Protein AF-A0A7T8GSN8-F1 (afdb_monomer)

Solvent-accessible surface area (backbone atoms only — not comparable to full-atom values): 13237 Å² total; per-residue (Å²): 143,87,84,90,77,78,77,68,78,83,76,46,72,68,55,51,40,51,50,49,54,49,57,73,65,55,71,79,60,78,70,81,88,76,87,79,86,84,79,65,85,76,56,74,67,34,51,50,51,54,53,53,49,53,38,54,71,30,79,71,35,38,28,75,78,80,54,52,66,63,63,72,79,73,26,35,88,67,43,59,80,59,62,53,72,60,51,53,52,46,46,56,53,52,40,49,52,47,49,53,55,49,35,52,43,38,36,49,42,42,41,27,72,72,65,69,35,58,92,45,48,41,87,68,48,75,54,100,92,48,76,44,66,51,56,44,80,92,46,44,48,57,51,46,45,39,50,34,49,20,45,30,52,48,48,46,44,50,35,36,60,72,56,47,94,72,78,60,72,91,68,34,45,55,89,47,43,78,50,60,97,65,97,65,96,48,48,75,61,45,71,63,40,95,92,34,76,52,23,34,44,79,60,68,71,43,72,67,37,45,72,34,36,71,68,58,30,63,78,66,106

pLDDT: mean 83.72, std 16.63, range [28.06, 98.25]

Foldseek 3Di:
DPDPPPDDPPQDLVNLLVLLVVLLPDDQDPQPPDDDDDQPDDPPVSLVVVLLVVLQPDQFNAALFPRHGDDPCSGCVNQPPPPVVVSSVCNVQVNLVVLVSQLVSQLCCCCCVVVVNNVFKDWDDDDRNDTDMDGHPVCQLVSQLSSQQSQLSSQVSVCRSSNHDDDDPVRNGPPWDWDAPDDDPAQQDQPDDPVRPLGCCRRPVGHRTDTGDNVRSVVVD

Nearest PDB structures (foldseek):
  8v54-assembly1_A  TM=9.312E-01  e=7.632E-14  Homo sapiens
  8d3r-assembly1_A  TM=8.903E-01  e=1.191E-13  Homo sapiens
  8udk-assembly1_A  TM=8.130E-01  e=3.315E-14  Homo sapiens
  8v55-assembly1_A  TM=9.348E-01  e=7.458E-13  Homo sapiens
  8udl-assembly1_A  TM=8.861E-01  e=3.620E-13  Homo sapiens

Mean predicted aligned error: 8.67 Å

Secondary structure (DSSP, 8-state):
------------HHHHHHHHHHHHHPPPPPP-----S----SSHHHHHHHHHHHHHHSSS-B-TTT-PBPPGGGSHHHHTTTTHHHHHHHHHHHHHHHHHHHHHHHHHIIIIIIT--TTTEEEEEEETTEEEEEE-GGGHHHHHHHHHHHHHHHHHHHHHHHT-S---HHHHS-S-EEE-SS--SSTT----BTTBTTHHHHHH-----EEE-HHHHHHH-

Radius of gyration: 21.06 Å; Cα contacts (8 Å, |Δi|>4): 246; chains: 1; bounding box: 60×42×54 Å

Structure (mmCIF, N/CA/C/O backbone):
data_AF-A0A7T8GSN8-F1
#
_entry.id   AF-A0A7T8GSN8-F1
#
loop_
_atom_site.group_PDB
_atom_site.id
_atom_site.type_symbol
_atom_site.label_atom_id
_atom_site.label_alt_id
_atom_site.label_comp_id
_atom_site.label_asym_id
_atom_site.label_entity_id
_atom_site.label_seq_id
_atom_site.pdbx_PDB_ins_code
_atom_site.Cartn_x
_atom_site.Cartn_y
_atom_site.Cartn_z
_atom_site.occupancy
_atom_site.B_iso_or_equiv
_atom_site.auth_seq_id
_atom_site.auth_comp_id
_atom_site.auth_asym_id
_atom_site.auth_atom_id
_atom_site.pdbx_PDB_model_num
ATOM 1 N N . GLN A 1 1 ? 8.637 -21.646 32.105 1.00 34.03 1 GLN A N 1
ATOM 2 C CA . GLN A 1 1 ? 8.690 -21.912 30.650 1.00 34.03 1 GLN A CA 1
ATOM 3 C C . GLN A 1 1 ? 7.492 -22.779 30.248 1.00 34.03 1 GLN A C 1
ATOM 5 O O . GLN A 1 1 ? 7.644 -23.988 30.244 1.00 34.03 1 GLN A O 1
ATOM 10 N N . SER A 1 2 ? 6.304 -22.221 29.960 1.00 35.19 2 SER A N 1
ATOM 11 C CA . SER A 1 2 ? 5.219 -23.010 29.316 1.00 35.19 2 SER A CA 1
ATOM 12 C C . SER A 1 2 ? 3.998 -22.217 28.802 1.00 35.19 2 SER A C 1
ATOM 14 O O . SER A 1 2 ? 2.953 -22.825 28.612 1.00 35.19 2 SER A O 1
ATOM 16 N N . TYR A 1 3 ? 4.072 -20.901 28.549 1.00 28.06 3 TYR A N 1
ATOM 17 C CA . TYR A 1 3 ? 2.878 -20.121 28.144 1.00 28.06 3 TYR A CA 1
ATOM 18 C C . TYR A 1 3 ? 2.835 -19.661 26.673 1.00 28.06 3 TYR A C 1
ATOM 20 O O . TYR A 1 3 ? 1.871 -19.024 26.272 1.00 28.06 3 TYR A O 1
ATOM 28 N N . PHE A 1 4 ? 3.808 -20.035 25.833 1.00 34.31 4 PHE A N 1
ATOM 29 C CA . PHE A 1 4 ? 3.851 -19.650 24.407 1.00 34.31 4 PHE A CA 1
ATOM 30 C C . PHE A 1 4 ? 3.519 -20.801 23.441 1.00 34.31 4 PHE A C 1
ATOM 32 O O . PHE A 1 4 ? 4.149 -20.960 22.399 1.00 34.31 4 PHE A O 1
ATOM 39 N N . LYS A 1 5 ? 2.533 -21.637 23.778 1.00 32.81 5 LYS A N 1
ATOM 40 C CA . LYS A 1 5 ? 1.985 -22.642 22.851 1.00 32.81 5 LYS A CA 1
ATOM 41 C C . LYS A 1 5 ? 0.462 -22.545 22.777 1.00 32.81 5 LYS A C 1
ATOM 43 O O . LYS A 1 5 ? -0.247 -23.481 23.117 1.00 32.81 5 LYS A O 1
ATOM 48 N N . SER A 1 6 ? -0.037 -21.413 22.299 1.00 32.81 6 SER A N 1
ATOM 49 C CA . SER A 1 6 ? -1.267 -21.406 21.507 1.00 32.81 6 SER A CA 1
ATOM 50 C C . SER A 1 6 ? -0.877 -20.937 20.116 1.00 32.81 6 SER A C 1
ATOM 52 O O . SER A 1 6 ? -0.895 -19.749 19.807 1.00 32.81 6 SER A O 1
ATOM 54 N N . SER A 1 7 ? -0.401 -21.886 19.316 1.00 36.25 7 SER A N 1
ATOM 55 C CA . SER A 1 7 ? -0.265 -21.723 17.878 1.00 36.25 7 SER A CA 1
ATOM 56 C C . SER A 1 7 ? -1.635 -21.343 17.330 1.00 36.25 7 SER A C 1
ATOM 58 O O . SER A 1 7 ? -2.521 -22.195 17.241 1.00 36.25 7 SER A O 1
ATOM 60 N N . SER A 1 8 ? -1.812 -20.069 16.986 1.00 48.12 8 SER A N 1
ATOM 61 C CA . SER A 1 8 ? -2.771 -19.691 15.955 1.00 48.12 8 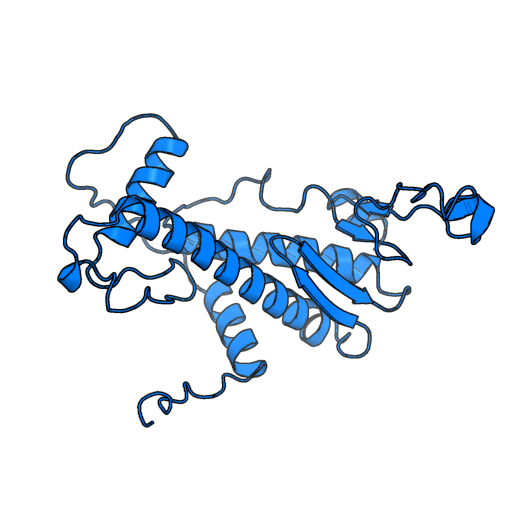SER A CA 1
ATOM 62 C C . SER A 1 8 ? -2.550 -20.647 14.776 1.00 48.12 8 SER A C 1
ATOM 64 O O . SER A 1 8 ? -1.385 -20.923 14.462 1.00 48.12 8 SER A O 1
ATOM 66 N N . PRO A 1 9 ? -3.600 -21.216 14.159 1.00 50.88 9 PRO A N 1
ATOM 67 C CA . PRO A 1 9 ? -3.414 -21.990 12.938 1.00 50.88 9 PRO A CA 1
ATOM 68 C C . PRO A 1 9 ? -2.608 -21.119 11.974 1.00 50.88 9 PRO A C 1
ATOM 70 O O . PRO A 1 9 ? -2.896 -19.928 11.839 1.00 50.88 9 PRO A O 1
ATOM 73 N N . SER A 1 10 ? -1.537 -21.667 11.398 1.00 56.06 10 SER A N 1
ATOM 74 C CA . SER A 1 10 ? -0.745 -20.948 10.406 1.00 56.06 10 SER A CA 1
ATOM 75 C C . SER A 1 10 ? -1.668 -20.645 9.231 1.00 56.06 10 SER A C 1
ATOM 77 O O . SER A 1 10 ? -1.940 -21.540 8.433 1.00 56.06 10 SER A O 1
ATOM 79 N N . LEU A 1 11 ? -2.206 -19.426 9.184 1.00 65.00 11 LEU A N 1
ATOM 80 C CA . LEU A 1 11 ? -3.000 -18.955 8.059 1.00 65.00 11 LEU A CA 1
ATOM 81 C C . LEU A 1 11 ? -2.110 -19.019 6.823 1.00 65.00 11 LEU A C 1
ATOM 83 O O . LEU A 1 11 ? -1.014 -18.452 6.808 1.00 65.00 11 LEU A O 1
ATOM 87 N N . SER A 1 12 ? -2.559 -19.764 5.821 1.00 81.94 12 SER A N 1
ATOM 88 C CA . SER A 1 12 ? -1.877 -19.829 4.540 1.00 81.94 12 SER A CA 1
ATOM 89 C C . SER A 1 12 ? -2.108 -18.536 3.754 1.00 81.94 12 SER A C 1
ATOM 91 O O . SER A 1 12 ? -3.034 -17.769 4.032 1.00 81.94 12 SER A O 1
ATOM 93 N N . LEU A 1 13 ? -1.276 -18.295 2.739 1.00 78.75 13 LEU A N 1
ATOM 94 C CA . LEU A 1 13 ? -1.504 -17.199 1.794 1.00 78.75 13 LEU A CA 1
ATOM 95 C C . LEU A 1 13 ? -2.881 -17.324 1.115 1.00 78.75 13 LEU A C 1
ATOM 97 O O . LEU A 1 13 ? -3.570 -16.326 0.923 1.00 78.75 13 LEU A O 1
ATOM 101 N N . GLU A 1 14 ? -3.312 -18.554 0.827 1.00 82.69 14 GLU A N 1
ATOM 102 C CA . GLU A 1 14 ? -4.617 -18.851 0.231 1.00 82.69 14 GLU A CA 1
ATOM 103 C C . GLU A 1 14 ? -5.781 -18.456 1.154 1.00 82.69 14 GLU A C 1
ATOM 105 O O . GLU A 1 14 ? -6.768 -17.866 0.698 1.00 82.69 14 GLU A O 1
ATOM 110 N N . ASP A 1 15 ? -5.643 -18.684 2.463 1.00 82.69 15 ASP A N 1
ATOM 111 C CA . ASP A 1 15 ? -6.621 -18.226 3.455 1.00 82.69 15 ASP A CA 1
ATOM 112 C C . ASP A 1 15 ? -6.676 -16.691 3.511 1.00 82.69 15 ASP A C 1
ATOM 114 O O . ASP A 1 15 ? -7.758 -16.103 3.588 1.00 82.69 15 ASP A O 1
ATOM 118 N N . GLY A 1 16 ? -5.517 -16.029 3.421 1.00 77.75 16 GLY A N 1
ATOM 119 C CA . GLY A 1 16 ? -5.411 -14.568 3.382 1.00 77.75 16 GLY A CA 1
ATOM 120 C C . GLY A 1 16 ? -6.083 -13.955 2.150 1.00 77.75 16 GLY A C 1
ATOM 121 O O . GLY A 1 16 ? -6.874 -13.017 2.270 1.00 77.75 16 GLY A O 1
ATOM 122 N N . ILE A 1 17 ? -5.839 -14.517 0.966 1.00 81.69 17 ILE A N 1
ATOM 123 C CA . ILE A 1 17 ? -6.484 -14.086 -0.283 1.00 81.69 17 ILE A CA 1
ATOM 124 C C . ILE A 1 17 ? -7.996 -14.336 -0.222 1.00 81.69 17 ILE A C 1
ATOM 126 O O . ILE A 1 17 ? -8.792 -13.490 -0.639 1.00 81.69 17 ILE A O 1
ATOM 130 N N . SER A 1 18 ? -8.419 -15.467 0.344 1.00 83.50 18 SER A N 1
ATOM 131 C CA . SER A 1 18 ? -9.837 -15.783 0.536 1.00 83.50 18 SER A CA 1
ATOM 132 C C . SER A 1 18 ? -10.529 -14.783 1.464 1.00 83.50 18 SER A C 1
ATOM 134 O O . SER A 1 18 ? -11.634 -14.328 1.156 1.00 83.50 18 SER A O 1
ATOM 136 N N . LEU A 1 19 ? -9.866 -14.377 2.552 1.00 80.88 19 LEU A N 1
ATOM 137 C CA . LEU A 1 19 ? -10.345 -13.320 3.444 1.00 80.88 19 LEU A CA 1
ATOM 138 C C . LEU A 1 19 ? -10.519 -11.999 2.691 1.00 80.88 19 LEU A C 1
ATOM 140 O O . LEU A 1 19 ? -11.563 -11.365 2.809 1.00 80.88 19 LEU A O 1
ATOM 144 N N . ILE A 1 20 ? -9.538 -11.602 1.885 1.00 82.06 20 ILE A N 1
ATOM 145 C CA . ILE A 1 20 ? -9.613 -10.375 1.090 1.00 82.06 20 ILE A CA 1
ATOM 146 C C . ILE A 1 20 ? -10.789 -10.395 0.116 1.00 82.06 20 ILE A C 1
ATOM 148 O O . ILE A 1 20 ? -11.586 -9.457 0.085 1.00 82.06 20 ILE A O 1
ATOM 152 N N . ARG A 1 21 ? -10.948 -11.483 -0.641 1.00 82.88 21 ARG A N 1
ATOM 153 C CA . ARG A 1 21 ? -12.075 -11.643 -1.570 1.00 82.88 21 ARG A CA 1
ATOM 154 C C . ARG A 1 21 ? -13.410 -11.568 -0.837 1.00 82.88 21 ARG A C 1
ATOM 156 O O . ARG A 1 21 ? -14.342 -10.939 -1.332 1.00 82.88 21 ARG A O 1
ATOM 163 N N . HIS A 1 22 ? -13.495 -12.175 0.346 1.00 84.50 22 HIS A N 1
ATOM 164 C CA . HIS A 1 22 ? -14.678 -12.079 1.188 1.00 84.50 22 HIS A CA 1
ATOM 165 C C . HIS A 1 22 ? -14.947 -10.635 1.620 1.00 84.50 22 HIS A C 1
ATOM 167 O O . HIS A 1 22 ? -16.060 -10.156 1.421 1.00 84.50 22 HIS A O 1
ATOM 173 N N . LEU A 1 23 ? -13.936 -9.934 2.143 1.00 79.88 23 LEU A N 1
ATOM 174 C CA . LEU A 1 23 ? -14.043 -8.541 2.584 1.00 79.88 23 LEU A CA 1
ATOM 175 C C . LEU A 1 23 ? -14.498 -7.617 1.448 1.00 79.88 23 LEU A C 1
ATOM 177 O O . LEU A 1 23 ? -15.355 -6.769 1.674 1.00 79.88 23 LEU A O 1
ATOM 181 N N . PHE A 1 24 ? -14.002 -7.820 0.226 1.00 76.19 24 PHE A N 1
ATOM 182 C CA . PHE A 1 24 ? -14.416 -7.048 -0.952 1.00 76.19 24 PHE A CA 1
ATOM 183 C C . PHE A 1 24 ? -15.815 -7.399 -1.469 1.00 76.19 24 PHE A C 1
ATOM 185 O O . PHE A 1 24 ? -16.456 -6.573 -2.112 1.00 76.19 24 PHE A O 1
ATOM 192 N N . ALA A 1 25 ? -16.305 -8.607 -1.192 1.00 79.56 25 ALA A N 1
ATOM 193 C CA . ALA A 1 25 ? -17.651 -9.036 -1.561 1.00 79.56 25 ALA A CA 1
ATOM 194 C C . ALA A 1 25 ? -18.717 -8.656 -0.517 1.00 79.56 25 ALA A C 1
ATOM 196 O O . ALA A 1 25 ? -19.913 -8.865 -0.757 1.00 79.56 25 ALA A O 1
ATOM 197 N N . LEU A 1 26 ? -18.320 -8.129 0.648 1.00 70.38 26 LEU A N 1
ATOM 198 C CA . LEU A 1 26 ? -19.261 -7.726 1.686 1.00 70.38 26 LEU A CA 1
ATOM 199 C C . LEU A 1 26 ? -20.180 -6.620 1.165 1.00 70.38 26 LEU A C 1
ATOM 201 O O . LEU A 1 26 ? -19.738 -5.600 0.642 1.00 70.38 26 LEU A O 1
ATOM 205 N N . LYS A 1 27 ? -21.487 -6.788 1.375 1.00 61.59 27 LYS A N 1
ATOM 206 C CA . LYS A 1 27 ? -22.453 -5.707 1.148 1.00 61.59 27 LYS A CA 1
ATOM 207 C C . LYS A 1 27 ? -22.250 -4.598 2.185 1.00 61.59 27 LYS A C 1
ATOM 209 O O . LYS A 1 27 ? -21.869 -4.921 3.315 1.00 61.59 27 LYS A O 1
ATOM 214 N N . PRO A 1 28 ? -22.541 -3.326 1.845 1.00 59.16 28 PRO A N 1
ATOM 215 C CA . PRO A 1 28 ? -22.460 -2.226 2.798 1.00 59.16 28 PRO A CA 1
ATOM 216 C C . PRO A 1 28 ? -23.175 -2.609 4.095 1.00 59.16 28 PRO A C 1
ATOM 218 O O . PRO A 1 28 ? -24.308 -3.106 4.056 1.00 59.16 28 PRO A O 1
ATOM 221 N N . LEU A 1 29 ? -22.499 -2.436 5.232 1.00 56.09 29 LEU A N 1
ATOM 222 C CA . LEU A 1 29 ? -23.145 -2.626 6.525 1.00 56.09 29 LEU A CA 1
ATOM 223 C C . LEU A 1 29 ? -24.294 -1.615 6.619 1.00 56.09 29 LEU A C 1
ATOM 225 O O . LEU A 1 29 ? -24.143 -0.462 6.221 1.00 56.09 29 LEU A O 1
ATOM 229 N N . ARG A 1 30 ? -25.464 -2.041 7.114 1.00 47.91 30 ARG A N 1
ATOM 230 C CA . ARG A 1 30 ? -26.543 -1.092 7.422 1.00 47.91 30 ARG A CA 1
ATOM 231 C C . ARG A 1 30 ? -25.992 -0.070 8.414 1.00 47.91 30 ARG A C 1
ATOM 233 O O . ARG A 1 30 ? -25.470 -0.473 9.450 1.00 47.91 30 ARG A O 1
ATOM 240 N N . SER A 1 31 ? -26.133 1.214 8.084 1.00 46.38 31 SER A N 1
ATOM 241 C CA . SER A 1 31 ? -25.797 2.327 8.973 1.00 46.38 31 SER A CA 1
ATOM 242 C C . SER A 1 31 ? -26.369 2.059 10.369 1.00 46.38 31 SER A C 1
ATOM 244 O O . SER A 1 31 ? -27.581 1.881 10.532 1.00 46.38 31 SER A O 1
ATOM 246 N N . TYR A 1 32 ? -25.493 1.951 11.369 1.00 45.03 32 TYR A N 1
ATOM 247 C CA . TYR A 1 32 ? -25.906 1.855 12.764 1.00 45.03 32 TYR A CA 1
ATOM 248 C C . TYR A 1 32 ? -26.300 3.258 13.228 1.00 45.03 32 TYR A C 1
ATOM 250 O O . TYR A 1 32 ? -25.467 4.056 13.637 1.00 45.03 32 TYR A O 1
ATOM 258 N N . SER A 1 33 ? -27.594 3.564 13.157 1.00 38.97 33 SER A N 1
ATOM 259 C CA . SER A 1 33 ? -28.174 4.843 13.575 1.00 38.97 33 SER A CA 1
ATOM 260 C C . SER A 1 33 ? -28.499 4.901 15.076 1.00 38.97 33 SER A C 1
ATOM 262 O O . SER A 1 33 ? -29.526 5.459 15.452 1.00 38.97 33 SER A O 1
ATOM 264 N N . ASN A 1 34 ? -27.674 4.302 15.937 1.00 37.16 34 ASN A N 1
ATOM 265 C CA . ASN A 1 34 ? -27.869 4.345 17.390 1.00 37.16 34 ASN A CA 1
ATOM 266 C C . ASN A 1 34 ? -26.627 4.938 18.060 1.00 37.16 34 ASN A C 1
ATOM 268 O O . ASN A 1 34 ? -25.852 4.228 18.694 1.00 37.16 34 ASN A O 1
ATOM 272 N N . PHE A 1 35 ? -26.449 6.248 17.909 1.00 41.19 35 PHE A N 1
ATOM 273 C CA . PHE A 1 35 ? -25.497 7.014 18.705 1.00 41.19 35 PHE A CA 1
ATOM 274 C C . PHE A 1 35 ? -26.167 7.397 20.028 1.00 41.19 35 PHE A C 1
ATOM 276 O O . PHE A 1 35 ? -27.200 8.069 20.035 1.00 41.19 35 PHE A O 1
ATOM 283 N N . SER A 1 36 ? -25.608 6.958 21.159 1.00 40.56 36 SER A N 1
ATOM 284 C CA . SER A 1 36 ? -26.010 7.454 22.476 1.00 40.56 36 SER A CA 1
ATOM 285 C C . SER A 1 36 ? -24.813 7.970 23.269 1.00 40.56 36 SER A C 1
ATOM 287 O O . SER A 1 36 ? -23.846 7.243 23.479 1.00 40.56 36 SER A O 1
ATOM 289 N N . SER A 1 37 ? -25.008 9.192 23.771 1.00 43.78 37 SER A N 1
ATOM 290 C CA . SER A 1 37 ? -24.261 9.990 24.753 1.00 43.78 37 SER A CA 1
ATOM 291 C C . SER A 1 37 ? -22.898 10.577 24.356 1.00 43.78 37 SER A C 1
ATOM 293 O O . SER A 1 37 ? -21.906 9.872 24.253 1.00 43.78 37 SER A O 1
ATOM 295 N N . MET A 1 38 ? -22.916 11.918 24.302 1.00 43.84 38 MET A N 1
ATOM 296 C CA . MET A 1 38 ? -21.810 12.885 24.287 1.00 43.84 38 MET A CA 1
ATOM 297 C C . MET A 1 38 ? -20.932 12.878 23.029 1.00 43.84 38 MET A C 1
ATOM 299 O O . MET A 1 38 ? -19.735 12.651 23.088 1.00 43.84 38 MET A O 1
ATOM 303 N N . GLU A 1 39 ? -21.549 13.181 21.885 1.00 52.00 39 GLU A N 1
ATOM 304 C CA . GLU A 1 39 ? -20.820 13.506 20.658 1.00 52.00 39 GLU A CA 1
ATOM 305 C C . GLU A 1 39 ? -20.102 14.853 20.810 1.00 52.00 39 GLU A C 1
ATOM 307 O O . GLU A 1 39 ? -20.739 15.880 21.068 1.00 52.00 39 GLU A O 1
ATOM 312 N N . GLU A 1 40 ? -18.789 14.887 20.579 1.00 46.22 40 GLU A N 1
ATOM 313 C CA . GLU A 1 40 ? -18.172 16.127 20.120 1.00 46.22 40 GLU A CA 1
ATOM 314 C C . GLU A 1 40 ? -18.705 16.428 18.711 1.00 46.22 40 GLU A C 1
ATOM 316 O O . GLU A 1 40 ? -18.501 15.666 17.763 1.00 46.22 40 GLU A O 1
ATOM 321 N N . ILE A 1 41 ? -19.447 17.527 18.578 1.00 56.09 41 ILE A N 1
ATOM 322 C CA . ILE A 1 41 ? -20.030 17.978 17.312 1.00 56.09 41 ILE A CA 1
ATOM 323 C C . ILE A 1 41 ? -19.067 19.004 16.709 1.00 56.09 41 ILE A C 1
ATOM 325 O O . ILE A 1 41 ? -19.000 20.137 17.185 1.00 56.09 41 ILE A O 1
ATOM 329 N N . GLY A 1 42 ? -18.307 18.612 15.680 1.00 51.41 42 GLY A N 1
ATOM 330 C CA . GLY A 1 42 ? -17.251 19.483 15.140 1.00 51.41 42 GLY A CA 1
ATOM 331 C C . GLY A 1 42 ? -16.655 19.147 13.767 1.00 51.41 42 GLY A C 1
ATOM 332 O O . GLY A 1 42 ? -15.751 19.851 13.333 1.00 51.41 42 GLY A O 1
ATOM 333 N N . GLY A 1 43 ? -17.148 18.132 13.044 1.00 64.50 43 GLY A N 1
ATOM 334 C CA . GLY A 1 43 ? -16.635 17.751 11.715 1.00 64.50 43 GLY A CA 1
ATOM 335 C C . GLY A 1 43 ? -16.005 16.352 11.675 1.00 64.50 43 GLY A C 1
ATOM 336 O O . GLY A 1 43 ? -16.256 15.525 12.550 1.00 64.50 43 GLY A O 1
ATOM 337 N N . SER A 1 44 ? -15.206 16.057 10.641 1.00 60.12 44 SER A N 1
ATOM 338 C CA . SER A 1 44 ? -14.620 14.720 10.408 1.00 60.12 44 SER A CA 1
ATOM 339 C C . SER A 1 44 ? -13.637 14.272 11.495 1.00 60.12 44 SER A C 1
ATOM 341 O O . SER A 1 44 ? -13.518 13.078 11.772 1.00 60.12 44 SER A O 1
ATOM 343 N N . GLU A 1 45 ? -12.940 15.217 12.126 1.00 63.12 45 GLU A N 1
ATOM 344 C CA . GLU A 1 45 ? -12.000 14.934 13.216 1.00 63.12 45 GLU A CA 1
ATOM 345 C C . GLU A 1 45 ? -12.739 14.446 14.467 1.00 63.12 45 GLU A C 1
ATOM 347 O O . GLU A 1 45 ? -12.395 13.395 15.005 1.00 63.12 45 GLU A O 1
ATOM 352 N N . SER A 1 46 ? -13.828 15.113 14.863 1.00 68.44 46 SER A N 1
ATOM 353 C CA . SER A 1 46 ? -14.658 14.679 15.995 1.00 68.44 46 SER A CA 1
ATOM 354 C C . SER A 1 46 ? -15.319 13.318 15.747 1.00 68.44 46 SER A C 1
ATOM 356 O O . SER A 1 46 ? -15.363 12.483 16.645 1.00 68.44 46 SER A O 1
ATOM 358 N N . TYR A 1 47 ? -15.746 13.030 14.509 1.00 72.56 47 TYR A N 1
ATOM 359 C CA . TYR A 1 47 ? -16.239 11.693 14.145 1.00 72.56 47 TYR A CA 1
ATOM 360 C C . TYR A 1 47 ? -15.167 10.610 14.342 1.00 72.56 47 TYR A C 1
ATOM 362 O O . TYR A 1 47 ? -15.457 9.522 14.839 1.00 72.56 47 TYR A O 1
ATOM 370 N N . THR A 1 48 ? -13.915 10.922 14.000 1.00 74.38 48 THR A N 1
ATOM 371 C CA . THR A 1 48 ? -12.781 10.007 14.188 1.00 74.38 48 THR A CA 1
ATOM 372 C C . THR A 1 48 ? -12.553 9.717 15.671 1.00 74.38 48 THR A C 1
ATOM 374 O O . THR A 1 48 ? -12.418 8.552 16.044 1.00 74.38 48 THR A O 1
ATOM 377 N N . PHE A 1 49 ? -12.567 10.746 16.525 1.00 72.00 49 PHE A N 1
ATOM 378 C CA . PHE A 1 49 ? -12.432 10.577 17.974 1.00 72.00 49 PHE A CA 1
ATOM 379 C C . PHE A 1 49 ? -13.569 9.746 18.569 1.00 72.00 49 PHE A C 1
ATOM 381 O O . PHE A 1 49 ? -13.286 8.770 19.261 1.00 72.00 49 PHE A O 1
ATOM 388 N N . ASN A 1 50 ? -14.822 10.050 18.219 1.00 79.00 50 ASN A N 1
ATOM 389 C CA . ASN A 1 50 ? -15.985 9.299 18.698 1.00 79.00 50 ASN A CA 1
ATOM 390 C C . ASN A 1 50 ? -15.879 7.813 18.315 1.00 79.00 50 ASN A C 1
ATOM 392 O O . ASN A 1 50 ? -16.122 6.929 19.137 1.00 79.00 50 ASN A O 1
ATOM 396 N N . ARG A 1 51 ? -15.456 7.515 17.078 1.00 80.50 51 ARG A N 1
ATOM 397 C CA . ARG A 1 51 ? -15.321 6.131 16.605 1.00 80.50 51 ARG A CA 1
ATOM 398 C C . ARG A 1 51 ? -14.166 5.389 17.277 1.00 80.50 51 ARG A C 1
ATOM 400 O O . ARG A 1 51 ? -14.301 4.209 17.592 1.00 80.50 51 ARG A O 1
ATOM 407 N N . LEU A 1 52 ? -13.038 6.060 17.506 1.00 79.88 52 LEU A N 1
ATOM 408 C CA . LEU A 1 52 ? -11.912 5.487 18.248 1.00 79.88 52 LEU A CA 1
ATOM 409 C C . LEU A 1 52 ? -12.290 5.212 19.703 1.00 79.88 52 LEU A C 1
ATOM 411 O O . LEU A 1 52 ? -11.970 4.146 20.225 1.00 79.88 52 LEU A O 1
ATOM 415 N N . GLU A 1 53 ? -12.995 6.140 20.346 1.00 76.69 53 GLU A N 1
ATOM 416 C CA . GLU A 1 53 ? -13.462 5.972 21.717 1.00 76.69 53 GLU A CA 1
ATOM 417 C C . GLU A 1 53 ? -14.444 4.798 21.830 1.00 76.69 53 GLU A C 1
ATOM 419 O O . GLU A 1 53 ? -14.277 3.955 22.710 1.00 76.69 53 GLU A O 1
ATOM 424 N N . GLU A 1 54 ? -15.382 4.653 20.891 1.00 80.94 54 GLU A N 1
ATOM 425 C CA . GLU A 1 54 ? -16.306 3.512 20.835 1.00 80.94 54 GLU A CA 1
ATOM 426 C C . GLU A 1 54 ? -15.563 2.167 20.752 1.00 80.94 54 GLU A C 1
ATOM 428 O O . GLU A 1 54 ? -15.883 1.225 21.481 1.00 80.94 54 GLU A O 1
ATOM 433 N N . ILE A 1 55 ? -14.522 2.078 19.915 1.00 80.38 55 ILE A N 1
ATOM 434 C CA . ILE A 1 55 ? -13.693 0.869 19.791 1.00 80.38 55 ILE A CA 1
ATOM 435 C C . ILE A 1 55 ? -12.994 0.546 21.119 1.00 80.38 55 ILE A C 1
ATOM 437 O O . ILE A 1 55 ? -12.905 -0.618 21.514 1.00 80.38 55 ILE A O 1
ATOM 441 N N . ILE A 1 56 ? -12.508 1.559 21.831 1.00 75.88 56 ILE A N 1
ATOM 442 C CA . ILE A 1 56 ? -11.736 1.391 23.069 1.00 75.88 56 ILE A CA 1
ATOM 443 C C . ILE A 1 56 ? -12.637 1.067 24.256 1.00 75.88 56 ILE A C 1
ATOM 445 O O . ILE A 1 56 ? -12.252 0.287 25.128 1.00 75.88 56 ILE A O 1
ATOM 449 N N . LEU A 1 57 ? -13.824 1.661 24.313 1.00 74.31 57 LEU A N 1
ATOM 450 C CA . LEU A 1 57 ? -14.805 1.382 25.357 1.00 74.31 57 LEU A CA 1
ATOM 451 C C . LEU A 1 57 ? -15.528 0.050 25.132 1.00 74.31 57 LEU A C 1
ATOM 453 O O . LEU A 1 57 ? -16.182 -0.441 26.053 1.00 74.31 57 LEU A O 1
ATOM 457 N N . SER A 1 58 ? -15.389 -0.557 23.949 1.00 76.25 58 SER A N 1
ATOM 458 C CA . SER A 1 58 ? -15.913 -1.896 23.706 1.00 76.25 58 SER A CA 1
ATOM 459 C C . SER A 1 58 ? -15.265 -2.934 24.645 1.00 76.25 58 SER A C 1
ATOM 461 O O . SER A 1 58 ? -14.079 -2.814 24.977 1.00 76.25 58 SER A O 1
ATOM 463 N N . PRO A 1 59 ? -16.017 -3.968 25.079 1.00 69.56 59 PRO A N 1
ATOM 464 C CA . PRO A 1 59 ? -15.498 -5.001 25.981 1.00 69.56 59 PRO A CA 1
ATOM 465 C C . PRO A 1 59 ? -14.249 -5.700 25.432 1.00 69.56 59 PRO A C 1
ATOM 467 O O . PRO A 1 59 ? -13.320 -5.998 26.175 1.00 69.56 59 PRO A O 1
ATOM 470 N N . GLU A 1 60 ? -14.204 -5.894 24.112 1.00 69.62 60 GLU A N 1
ATOM 471 C CA . GLU A 1 60 ? -13.069 -6.455 23.390 1.00 69.62 60 GLU A CA 1
ATOM 472 C C . GLU A 1 60 ? -12.508 -5.396 22.435 1.00 69.62 60 GLU A C 1
ATOM 474 O O . GLU A 1 60 ? -12.886 -5.346 21.264 1.00 69.62 60 GLU A O 1
ATOM 479 N N . ALA A 1 61 ? -11.603 -4.547 22.933 1.00 77.06 61 ALA A N 1
ATOM 480 C CA . ALA A 1 61 ? -10.939 -3.527 22.123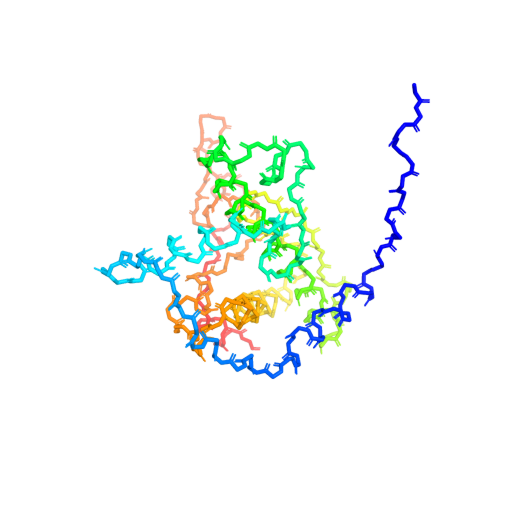 1.00 77.06 61 ALA A CA 1
ATOM 481 C C . ALA A 1 61 ? -10.162 -4.175 20.963 1.00 77.06 61 ALA A C 1
ATOM 483 O O . ALA A 1 61 ? -9.060 -4.709 21.139 1.00 77.06 61 ALA A O 1
ATOM 484 N N . LYS A 1 62 ? -10.774 -4.131 19.777 1.00 85.06 62 LYS A N 1
ATOM 485 C CA . LYS A 1 62 ? -10.323 -4.806 18.560 1.00 85.06 62 LYS A CA 1
ATOM 486 C C . LYS A 1 62 ? -10.147 -3.829 17.409 1.00 85.06 62 LYS A C 1
ATOM 488 O O . LYS A 1 62 ? -10.897 -2.863 17.287 1.00 85.06 62 LYS A O 1
ATOM 493 N N . THR A 1 63 ? -9.201 -4.109 16.519 1.00 87.12 63 THR A N 1
ATOM 494 C CA . THR A 1 63 ? -9.063 -3.341 15.278 1.00 87.12 63 THR A CA 1
ATOM 495 C C . THR A 1 63 ? -10.327 -3.467 14.415 1.00 87.12 63 THR A C 1
ATOM 497 O O . THR A 1 63 ? -11.009 -4.496 14.446 1.00 87.12 63 THR A O 1
ATOM 500 N N . PRO A 1 64 ? -10.686 -2.435 13.633 1.00 83.38 64 PRO A N 1
ATOM 501 C CA . PRO A 1 64 ? -11.958 -2.404 12.920 1.00 83.38 64 PRO A CA 1
ATOM 502 C C . PRO A 1 64 ? -12.041 -3.433 11.789 1.00 83.38 64 PRO A C 1
ATOM 504 O O . PRO A 1 64 ? -13.146 -3.884 11.494 1.00 83.38 64 PRO A O 1
ATOM 507 N N . VAL A 1 65 ? -10.916 -3.846 11.192 1.00 85.62 65 VAL A N 1
ATOM 508 C CA . VAL A 1 65 ? -10.920 -4.727 10.014 1.00 85.62 65 VAL A CA 1
ATOM 509 C C . VAL A 1 65 ? -10.527 -6.161 10.352 1.00 85.62 65 VAL A C 1
ATOM 511 O O . VAL A 1 65 ? -11.384 -7.039 10.270 1.00 85.62 65 VAL A O 1
ATOM 514 N N . LEU A 1 66 ? -9.283 -6.421 10.774 1.00 86.50 66 LEU A N 1
ATOM 515 C CA . LEU A 1 66 ? -8.827 -7.792 11.054 1.00 86.50 66 LEU A CA 1
ATOM 516 C C . LEU A 1 66 ? -9.209 -8.289 12.454 1.00 86.50 66 LEU A C 1
ATOM 518 O O . LEU A 1 66 ? -8.961 -9.446 12.783 1.00 86.50 66 LEU A O 1
ATOM 522 N N . LYS A 1 67 ? -9.847 -7.437 13.267 1.00 86.62 67 LYS A N 1
ATOM 523 C CA . LYS A 1 67 ? -10.328 -7.757 14.618 1.00 86.62 67 LYS A CA 1
ATOM 524 C C . LYS A 1 67 ? -9.216 -8.250 15.558 1.00 86.62 67 LYS A C 1
ATOM 526 O O . LYS A 1 67 ? -9.481 -9.047 16.459 1.00 86.62 67 LYS A O 1
ATOM 531 N N . ASN A 1 68 ? -7.992 -7.753 15.370 1.00 85.19 68 ASN A N 1
ATOM 532 C CA . ASN A 1 68 ? -6.867 -7.997 16.269 1.00 85.19 68 ASN A CA 1
ATOM 533 C C . ASN A 1 68 ? -7.157 -7.364 17.631 1.00 85.19 68 ASN A C 1
ATOM 535 O O . ASN A 1 68 ? -7.626 -6.231 17.671 1.00 85.19 68 ASN A O 1
ATOM 539 N N . SER A 1 69 ? -6.881 -8.075 18.725 1.00 85.81 69 SER A N 1
ATOM 540 C CA . SER A 1 69 ? -7.136 -7.600 20.092 1.00 85.81 69 SER A CA 1
ATOM 541 C C . SER A 1 69 ? -5.891 -7.004 20.739 1.00 85.81 69 SER A C 1
ATOM 543 O O . SER A 1 69 ? -4.771 -7.477 20.518 1.00 85.81 69 SER A O 1
ATOM 545 N N . ILE A 1 70 ? -6.099 -6.011 21.604 1.00 83.88 70 ILE A N 1
ATOM 546 C CA . ILE A 1 70 ? -5.053 -5.522 22.506 1.00 83.88 70 ILE A CA 1
ATOM 547 C C . ILE A 1 70 ? -4.650 -6.625 23.496 1.00 83.88 70 ILE A C 1
ATOM 549 O O . ILE A 1 70 ? -5.378 -7.594 23.709 1.00 83.88 70 ILE A O 1
ATOM 553 N N . SER A 1 71 ? -3.469 -6.503 24.106 1.00 83.44 71 SER A N 1
ATOM 554 C CA . SER A 1 71 ? -3.076 -7.393 25.203 1.00 83.44 71 SER A CA 1
ATOM 555 C C . SER A 1 71 ? -4.155 -7.412 26.287 1.00 83.44 71 SER A C 1
ATOM 557 O O . SER A 1 71 ? -4.594 -6.347 26.717 1.00 83.44 71 SER A O 1
ATOM 559 N N . ARG A 1 72 ? -4.515 -8.605 26.781 1.00 82.38 72 ARG A N 1
ATOM 560 C CA . ARG A 1 72 ? -5.575 -8.798 27.792 1.00 82.38 72 ARG A CA 1
ATOM 561 C C . ARG A 1 72 ? -5.414 -7.916 29.033 1.00 82.38 72 ARG A C 1
ATOM 563 O O . ARG A 1 72 ? -6.389 -7.454 29.605 1.00 82.38 72 ARG A O 1
ATOM 570 N N . VAL A 1 73 ? -4.169 -7.627 29.421 1.00 83.62 73 VAL A N 1
ATOM 571 C CA . VAL A 1 73 ? -3.844 -6.765 30.575 1.00 83.62 73 VAL A CA 1
ATOM 572 C C . VAL A 1 73 ? -4.290 -5.309 30.367 1.00 83.62 73 VAL A C 1
ATOM 574 O O . VAL A 1 73 ? -4.429 -4.576 31.336 1.00 83.62 73 VAL A O 1
ATOM 577 N N . LEU A 1 74 ? -4.517 -4.882 29.123 1.00 80.38 74 LEU A N 1
ATOM 578 C CA . LEU A 1 74 ? -4.947 -3.532 28.742 1.00 80.38 74 LEU A CA 1
ATOM 579 C C . LEU A 1 74 ? -6.402 -3.491 28.235 1.00 80.38 74 LEU A C 1
ATOM 581 O O . LEU A 1 74 ? -6.834 -2.480 27.671 1.00 80.38 74 LEU A O 1
ATOM 585 N N . GLU A 1 75 ? -7.161 -4.578 28.401 1.00 81.44 75 GLU A N 1
ATOM 586 C CA . GLU A 1 75 ? -8.601 -4.601 28.129 1.00 81.44 75 GLU A CA 1
ATOM 587 C C . GLU A 1 75 ? -9.362 -3.776 29.176 1.00 81.44 75 GLU A C 1
ATOM 589 O O . GLU A 1 75 ? -8.944 -3.669 30.331 1.00 81.44 75 GLU A O 1
ATOM 594 N N . ALA A 1 76 ? -10.500 -3.197 28.779 1.00 77.75 76 ALA A N 1
ATOM 595 C CA . ALA A 1 76 ? -11.285 -2.306 29.637 1.00 77.75 76 ALA A CA 1
ATOM 596 C C . ALA A 1 76 ? -11.737 -2.981 30.945 1.00 77.75 76 ALA A C 1
ATOM 598 O O . ALA A 1 76 ? -11.827 -2.318 31.974 1.00 77.75 76 ALA A O 1
ATOM 599 N N . GLU A 1 77 ? -11.962 -4.298 30.930 1.00 80.31 77 GLU A N 1
ATOM 600 C CA . GLU A 1 77 ? -12.288 -5.077 32.130 1.00 80.31 77 GLU A CA 1
ATOM 601 C C . GLU A 1 77 ? -11.145 -5.077 33.162 1.00 80.31 77 GLU A C 1
ATOM 603 O O . GLU A 1 77 ? -11.399 -5.062 34.364 1.00 80.31 77 GLU A O 1
ATOM 608 N N . SER A 1 78 ? -9.889 -5.036 32.704 1.00 81.06 78 SER A N 1
ATOM 609 C CA . SER A 1 78 ? -8.706 -5.082 33.572 1.00 81.06 78 SER A CA 1
ATOM 610 C C . SER A 1 78 ? -8.284 -3.707 34.093 1.00 81.06 78 SER A C 1
ATOM 612 O O . SER A 1 78 ? -7.845 -3.598 35.236 1.00 81.06 78 SER A O 1
ATOM 614 N N . VAL A 1 79 ? -8.382 -2.660 33.264 1.00 81.81 79 VAL A N 1
ATOM 615 C CA . VAL A 1 79 ? -7.833 -1.321 33.577 1.00 81.81 79 VAL A CA 1
ATOM 616 C C . VAL A 1 79 ? -8.887 -0.217 33.680 1.00 81.81 79 VAL A C 1
ATOM 618 O O . VAL A 1 79 ? -8.556 0.928 33.977 1.00 81.81 79 VAL A O 1
ATOM 621 N N . GLY A 1 80 ? -10.163 -0.513 33.426 1.00 79.00 80 GLY A N 1
ATOM 622 C CA . GLY A 1 80 ? -11.224 0.492 33.403 1.00 79.00 80 GLY A CA 1
ATOM 623 C C . GLY A 1 80 ? -10.919 1.625 32.416 1.00 79.00 80 GLY A C 1
ATOM 624 O O . GLY A 1 80 ? -10.863 1.414 31.202 1.00 79.00 80 GLY A O 1
ATOM 625 N N . LYS A 1 81 ? -10.727 2.839 32.950 1.00 75.19 81 LYS A N 1
ATOM 626 C CA . LYS A 1 81 ? -10.384 4.059 32.193 1.00 75.19 81 LYS A CA 1
ATOM 627 C C . LYS A 1 81 ? -8.896 4.428 32.257 1.00 75.19 81 LYS A C 1
ATOM 629 O O . LYS A 1 81 ? -8.513 5.476 31.738 1.00 75.19 81 LYS A O 1
ATOM 634 N N . ASP A 1 82 ? -8.054 3.603 32.868 1.00 80.56 82 ASP A N 1
ATOM 635 C CA . ASP A 1 82 ? -6.618 3.862 32.889 1.00 80.56 82 ASP A CA 1
ATOM 636 C C . ASP A 1 82 ? -5.991 3.580 31.512 1.00 80.56 82 ASP A C 1
ATOM 638 O O . ASP A 1 82 ? -6.489 2.785 30.711 1.00 80.56 82 ASP A O 1
ATOM 642 N N . PHE A 1 83 ? -4.879 4.262 31.221 1.00 83.88 83 PHE A N 1
ATOM 643 C CA . PHE A 1 83 ? -4.097 4.110 29.983 1.00 83.88 83 PHE A CA 1
ATOM 644 C C . PHE A 1 83 ? -4.838 4.433 28.671 1.00 83.88 83 PHE A C 1
ATOM 646 O O . PHE A 1 83 ? -4.398 3.994 27.607 1.00 83.88 83 PHE A O 1
ATOM 653 N N . LEU A 1 84 ? -5.915 5.231 28.699 1.00 82.44 84 LEU A N 1
ATOM 654 C CA . LEU A 1 84 ? -6.690 5.592 27.498 1.00 82.44 84 LEU A CA 1
ATOM 655 C C . LEU A 1 84 ? -5.817 6.089 26.338 1.00 82.44 84 LEU A C 1
ATOM 657 O O . LEU A 1 84 ? -5.947 5.579 25.232 1.00 82.44 84 LEU A O 1
ATOM 661 N N . THR A 1 85 ? -4.866 6.995 26.582 1.00 83.81 85 THR A N 1
ATOM 662 C CA . THR A 1 85 ? -3.949 7.493 25.538 1.00 83.81 85 THR A CA 1
ATOM 663 C C . THR A 1 85 ? -3.158 6.366 24.869 1.00 83.81 85 THR A C 1
ATOM 665 O O . THR A 1 85 ? -3.039 6.323 23.647 1.00 83.81 85 THR A O 1
ATOM 668 N N . SER A 1 86 ? -2.640 5.416 25.652 1.00 86.56 86 SER A N 1
ATOM 669 C CA . SER A 1 86 ? -1.908 4.261 25.123 1.00 86.56 86 SER A CA 1
ATOM 670 C C . SER A 1 86 ? -2.821 3.321 24.339 1.00 86.56 86 SER A C 1
ATOM 672 O O . SER A 1 86 ? -2.401 2.786 23.317 1.00 86.56 86 SER A O 1
ATOM 674 N N . ARG A 1 87 ? -4.074 3.147 24.777 1.00 84.69 87 ARG A N 1
ATOM 675 C CA . ARG A 1 87 ? -5.080 2.331 24.082 1.00 84.69 87 ARG A CA 1
ATOM 676 C C . ARG A 1 87 ? -5.501 2.972 22.755 1.00 84.69 87 ARG A C 1
ATOM 678 O O . ARG A 1 87 ? -5.563 2.264 21.757 1.00 84.69 87 ARG A O 1
ATOM 685 N N . ILE A 1 88 ? -5.686 4.297 22.712 1.00 84.5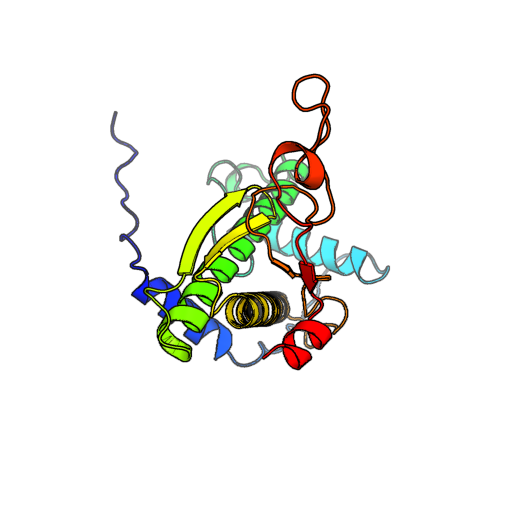0 88 ILE A N 1
ATOM 686 C CA . ILE A 1 88 ? -5.935 5.056 21.471 1.00 84.50 88 ILE A CA 1
ATOM 687 C C . ILE A 1 88 ? -4.783 4.847 20.492 1.00 84.50 88 ILE A C 1
ATOM 689 O O . ILE A 1 88 ? -5.002 4.412 19.361 1.00 84.50 88 ILE A O 1
ATOM 693 N N . ASN A 1 89 ? -3.550 5.085 20.942 1.00 86.94 89 ASN A N 1
ATOM 694 C CA . ASN A 1 89 ? -2.369 4.900 20.102 1.00 86.94 89 ASN A CA 1
ATOM 695 C C . ASN A 1 89 ? -2.258 3.458 19.602 1.00 86.94 89 ASN A C 1
ATOM 697 O O . ASN A 1 89 ? -1.942 3.243 18.434 1.00 86.94 89 ASN A O 1
ATOM 701 N N . TRP A 1 90 ? -2.568 2.476 20.452 1.00 89.81 90 TRP A N 1
ATOM 702 C CA . TRP A 1 90 ? -2.570 1.072 20.064 1.00 89.81 90 TRP A CA 1
ATOM 703 C C . TRP A 1 90 ? -3.603 0.774 18.974 1.00 89.81 90 TRP A C 1
ATOM 705 O O . TRP A 1 90 ? -3.251 0.115 17.997 1.00 89.81 90 TRP A O 1
ATOM 715 N N . VAL A 1 91 ? -4.842 1.269 19.092 1.00 87.38 91 VAL A N 1
ATOM 716 C CA . VAL A 1 91 ? -5.882 1.055 18.069 1.00 87.38 91 VAL A CA 1
ATOM 717 C C . VAL A 1 91 ? -5.444 1.660 16.740 1.00 87.38 91 VAL A C 1
ATOM 719 O O . VAL A 1 91 ? -5.526 0.986 15.714 1.00 87.38 91 VAL A O 1
ATOM 722 N N . VAL A 1 92 ? -4.934 2.894 16.747 1.00 87.12 92 VAL A N 1
ATOM 723 C CA . VAL A 1 92 ? -4.485 3.585 15.529 1.00 87.12 92 VAL A CA 1
ATOM 724 C C . VAL A 1 92 ? -3.306 2.853 14.884 1.00 87.12 92 VAL A C 1
ATOM 726 O O . VAL A 1 92 ? -3.354 2.537 13.696 1.00 87.12 92 VAL A O 1
ATOM 729 N N . GLN A 1 93 ? -2.274 2.515 15.660 1.00 89.50 93 GLN A N 1
ATOM 730 C CA . GLN A 1 93 ? -1.081 1.833 15.149 1.00 89.50 93 GLN A CA 1
ATOM 731 C C . GLN A 1 93 ? -1.393 0.419 14.654 1.00 89.50 93 GLN A C 1
ATOM 733 O O . GLN A 1 93 ? -0.953 0.034 13.574 1.00 89.50 93 GLN A O 1
ATOM 738 N N . SER A 1 94 ? -2.197 -0.339 15.400 1.00 90.50 94 SER A N 1
ATOM 739 C CA . SER A 1 94 ? -2.585 -1.700 15.014 1.00 90.50 94 SER A CA 1
ATOM 740 C C . SER A 1 94 ? -3.489 -1.697 13.783 1.00 90.50 94 SER A C 1
ATOM 742 O O . SER A 1 94 ? -3.345 -2.555 12.920 1.00 90.50 94 SER A O 1
ATOM 744 N N . SER A 1 95 ? -4.359 -0.693 13.638 1.00 90.50 95 SER A N 1
ATOM 745 C CA . SER A 1 95 ? -5.143 -0.501 12.411 1.00 90.50 95 SER A CA 1
ATOM 746 C C . SER A 1 95 ? -4.257 -0.156 11.208 1.00 90.50 95 SER A C 1
ATOM 748 O O . SER A 1 95 ? -4.547 -0.584 10.094 1.00 90.50 95 SER A O 1
ATOM 750 N N . GLY A 1 96 ? -3.151 0.566 11.419 1.00 91.12 96 GLY A N 1
ATOM 751 C CA . GLY A 1 96 ? -2.123 0.771 10.395 1.00 91.12 96 GLY A CA 1
ATOM 752 C C . GLY A 1 96 ? -1.448 -0.538 9.969 1.00 91.12 96 GLY A C 1
ATOM 753 O O . GLY A 1 96 ? -1.243 -0.770 8.782 1.00 91.12 96 GLY A O 1
ATOM 754 N N . VAL A 1 97 ? -1.176 -1.444 10.910 1.00 91.00 97 VAL A N 1
ATOM 755 C CA . VAL A 1 97 ? -0.640 -2.782 10.599 1.00 91.00 97 VAL A CA 1
ATOM 756 C C . VAL A 1 97 ? -1.655 -3.624 9.815 1.00 91.00 97 VAL A C 1
ATOM 758 O O . VAL A 1 97 ? -1.286 -4.242 8.816 1.00 91.00 97 VAL A O 1
ATOM 761 N N . ASP A 1 98 ? -2.934 -3.604 10.206 1.00 92.00 98 ASP A N 1
ATOM 762 C CA . ASP A 1 98 ? -4.018 -4.252 9.452 1.00 92.00 98 ASP A CA 1
ATOM 763 C C . ASP A 1 98 ? -4.063 -3.758 7.999 1.00 92.00 98 ASP A C 1
ATOM 765 O O . ASP A 1 98 ? -4.209 -4.556 7.071 1.00 92.00 98 ASP A O 1
ATOM 769 N N . TYR A 1 99 ? -3.900 -2.447 7.800 1.00 93.69 99 TYR A N 1
ATOM 770 C CA . TYR A 1 99 ? -3.859 -1.831 6.479 1.00 93.69 99 TYR A CA 1
ATOM 771 C C . TYR A 1 99 ? -2.722 -2.396 5.627 1.00 93.69 99 TYR A C 1
ATOM 773 O O . TYR A 1 99 ? -2.953 -2.818 4.494 1.00 93.69 99 TYR A O 1
ATOM 781 N N . MET A 1 100 ? -1.506 -2.455 6.177 1.00 93.88 100 MET A N 1
ATOM 782 C CA . MET A 1 100 ? -0.338 -2.951 5.447 1.00 93.88 100 MET A CA 1
ATOM 783 C C . MET A 1 100 ? -0.468 -4.431 5.089 1.00 93.88 100 MET A C 1
ATOM 785 O O . MET A 1 100 ? -0.160 -4.812 3.961 1.00 93.88 100 MET A O 1
ATOM 789 N N . HIS A 1 101 ? -0.979 -5.265 5.997 1.00 91.56 101 HIS A N 1
ATOM 790 C CA . HIS A 1 101 ? -1.224 -6.679 5.699 1.00 91.56 101 HIS A CA 1
ATOM 791 C C . HIS A 1 101 ? -2.226 -6.860 4.557 1.00 91.56 101 HIS A C 1
ATOM 793 O O . HIS A 1 101 ? -1.987 -7.654 3.647 1.00 91.56 101 HIS A O 1
ATOM 799 N N . LEU A 1 102 ? -3.327 -6.107 4.576 1.00 93.56 102 LEU A N 1
ATOM 800 C CA . LEU A 1 102 ? -4.325 -6.166 3.512 1.00 93.56 102 LEU A CA 1
ATOM 801 C C . LEU A 1 102 ? -3.787 -5.621 2.189 1.00 93.56 102 LEU A C 1
ATOM 803 O O . LEU A 1 102 ? -4.111 -6.166 1.139 1.00 93.56 102 LEU A O 1
ATOM 807 N N . LEU A 1 103 ? -2.940 -4.591 2.224 1.00 95.62 103 LEU A N 1
ATOM 808 C CA . LEU A 1 103 ? -2.305 -4.040 1.031 1.00 95.62 103 LEU A CA 1
ATOM 809 C C . LEU A 1 103 ? -1.367 -5.062 0.372 1.00 95.62 103 LEU A C 1
ATOM 811 O O . LEU A 1 103 ? -1.399 -5.214 -0.847 1.00 95.62 103 LEU A O 1
ATOM 815 N N . ILE A 1 104 ? -0.573 -5.788 1.168 1.00 95.25 104 ILE A N 1
ATOM 816 C CA . ILE A 1 104 ? 0.325 -6.846 0.678 1.00 95.25 104 ILE A CA 1
ATOM 817 C C . ILE A 1 104 ? -0.473 -7.998 0.070 1.00 95.25 104 ILE A C 1
ATOM 819 O O . ILE A 1 104 ? -0.235 -8.378 -1.072 1.00 95.25 104 ILE A O 1
ATOM 823 N N . LEU A 1 105 ? -1.475 -8.504 0.788 1.00 94.56 105 LEU A N 1
ATOM 824 C CA . LEU A 1 105 ? -2.327 -9.585 0.292 1.00 94.56 105 LEU A CA 1
ATOM 825 C C . LEU A 1 105 ? -3.123 -9.171 -0.961 1.00 94.56 105 LEU A C 1
ATOM 827 O O . LEU A 1 105 ? -3.321 -9.984 -1.862 1.00 94.56 105 LEU A O 1
ATOM 831 N N . ALA A 1 106 ? -3.575 -7.915 -1.048 1.00 95.56 106 ALA A N 1
ATOM 832 C CA . ALA A 1 106 ? -4.264 -7.400 -2.229 1.00 95.56 106 ALA A CA 1
ATOM 833 C C . ALA A 1 106 ? -3.315 -7.305 -3.429 1.00 95.56 106 ALA A C 1
ATOM 835 O O . ALA A 1 106 ? -3.714 -7.637 -4.543 1.00 95.56 106 ALA A O 1
ATOM 836 N N . MET A 1 107 ? -2.060 -6.905 -3.207 1.00 96.62 107 MET A N 1
ATOM 837 C CA . MET A 1 107 ? -1.023 -6.932 -4.239 1.00 96.62 107 MET A CA 1
ATOM 838 C C . MET A 1 107 ? -0.737 -8.350 -4.725 1.00 96.62 107 MET A C 1
ATOM 840 O O . MET A 1 107 ? -0.701 -8.560 -5.936 1.00 96.62 107 MET A O 1
ATOM 844 N N . ASP A 1 108 ? -0.598 -9.313 -3.811 1.00 94.88 108 ASP A N 1
ATOM 845 C CA . ASP A 1 108 ? -0.382 -10.718 -4.163 1.00 94.88 108 ASP A CA 1
ATOM 846 C C . ASP A 1 108 ? -1.545 -11.274 -4.989 1.00 94.88 108 ASP A C 1
ATOM 848 O O . ASP A 1 108 ? -1.332 -11.895 -6.029 1.00 94.88 108 ASP A O 1
ATOM 852 N N . TRP A 1 109 ? -2.782 -10.980 -4.585 1.00 95.06 109 TRP A N 1
ATOM 853 C CA . TRP A 1 109 ? -3.973 -11.393 -5.322 1.00 95.06 109 TRP A CA 1
ATOM 854 C C . TRP A 1 109 ? -4.072 -10.739 -6.709 1.00 95.06 109 TRP A C 1
ATOM 856 O O . TRP A 1 109 ? -4.330 -11.425 -7.697 1.00 95.06 109 TRP A O 1
ATOM 866 N N . LEU A 1 110 ? -3.862 -9.423 -6.815 1.00 96.12 110 LEU A N 1
ATOM 867 C CA . LEU A 1 110 ? -3.951 -8.712 -8.093 1.00 96.12 110 LEU A CA 1
ATOM 868 C C . LEU A 1 110 ? -2.846 -9.164 -9.054 1.00 96.12 110 LEU A C 1
ATOM 870 O O . LEU A 1 110 ? -3.122 -9.558 -10.186 1.00 96.12 110 LEU A O 1
ATOM 874 N N . MET A 1 111 ? -1.590 -9.139 -8.617 1.00 96.88 111 MET A N 1
ATOM 875 C CA . MET A 1 111 ? -0.464 -9.493 -9.479 1.00 96.88 111 MET A CA 1
ATOM 876 C C . MET A 1 111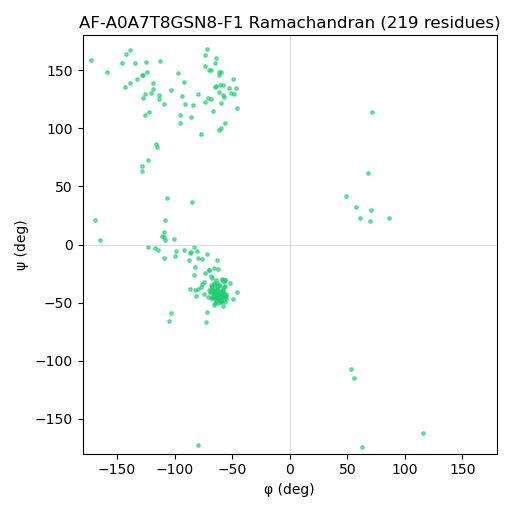 ? -0.430 -10.994 -9.781 1.00 96.88 111 MET A C 1
ATOM 878 O O . MET A 1 111 ? -0.253 -11.371 -10.938 1.00 96.88 111 MET A O 1
ATOM 882 N N . GLY A 1 112 ? -0.620 -11.846 -8.773 1.00 95.75 112 GLY A N 1
ATOM 883 C CA . GLY A 1 112 ? -0.588 -13.300 -8.908 1.00 95.75 112 GLY A CA 1
ATOM 884 C C . GLY A 1 112 ? -1.819 -13.849 -9.619 1.00 95.75 112 GLY A C 1
ATOM 885 O O . GLY A 1 112 ? -1.712 -14.343 -10.739 1.00 95.75 112 GLY A O 1
ATOM 886 N N . ASP A 1 113 ? -2.990 -13.732 -8.998 1.00 93.31 113 ASP A N 1
ATOM 887 C CA . ASP A 1 113 ? -4.191 -14.448 -9.443 1.00 93.31 113 ASP A CA 1
ATOM 888 C C . ASP A 1 113 ? -4.912 -13.753 -10.601 1.00 93.31 113 ASP A C 1
ATOM 890 O O . ASP A 1 113 ? -5.438 -14.421 -11.490 1.00 93.31 113 ASP A O 1
ATOM 894 N N . VAL A 1 114 ? -4.982 -12.416 -10.588 1.00 93.81 114 VAL A N 1
ATOM 895 C CA . VAL A 1 114 ? -5.724 -11.661 -11.614 1.00 93.81 114 VAL A CA 1
ATOM 896 C C . VAL A 1 114 ? -4.892 -11.488 -12.883 1.00 93.81 114 VAL A C 1
ATOM 898 O O . VAL A 1 114 ? -5.411 -11.679 -13.983 1.00 93.81 114 VAL A O 1
ATOM 901 N N . TYR A 1 115 ? -3.607 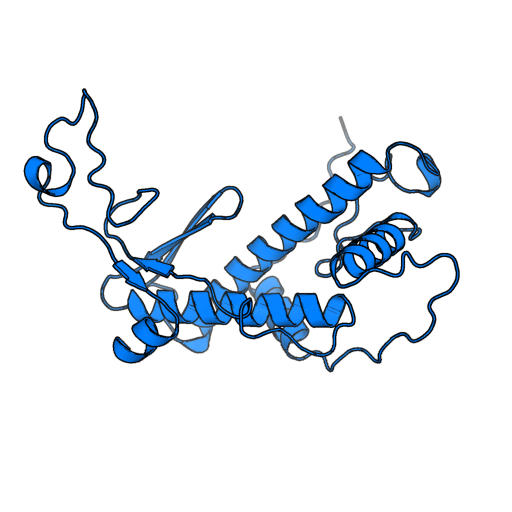-11.146 -12.751 1.00 95.12 115 TYR A N 1
ATOM 902 C CA . TYR A 1 115 ? -2.724 -10.909 -13.899 1.00 95.12 115 TYR A CA 1
ATOM 903 C C . TYR A 1 115 ? -1.804 -12.082 -14.262 1.00 95.12 115 TYR A C 1
ATOM 905 O O . TYR A 1 115 ? -1.186 -12.033 -15.327 1.00 95.12 115 TYR A O 1
ATOM 913 N N . GLY A 1 116 ? -1.711 -13.131 -13.439 1.00 96.38 116 GLY A N 1
ATOM 914 C CA . GLY A 1 116 ? -0.872 -14.299 -13.730 1.00 96.38 116 GLY A CA 1
ATOM 915 C C . GLY A 1 116 ? 0.631 -14.018 -13.644 1.00 96.38 116 GLY A C 1
ATOM 916 O O . GLY A 1 116 ? 1.405 -14.618 -14.385 1.00 96.38 116 GLY A O 1
ATOM 917 N N . LEU A 1 117 ? 1.051 -13.076 -12.794 1.00 96.06 117 LEU A N 1
ATOM 918 C CA . LEU A 1 117 ? 2.423 -12.554 -12.721 1.00 96.06 117 LEU A CA 1
ATOM 919 C C . LEU A 1 117 ? 3.190 -12.997 -11.468 1.00 96.06 117 LEU A 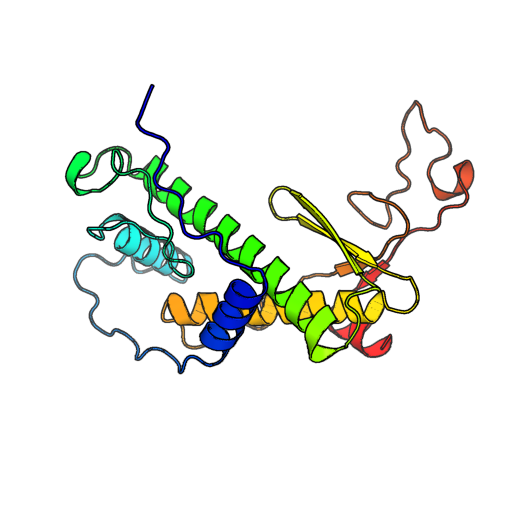C 1
ATOM 921 O O . LEU A 1 117 ? 4.175 -12.361 -11.114 1.00 96.06 117 LEU A O 1
ATOM 925 N N . GLU A 1 118 ? 2.789 -14.082 -10.805 1.00 94.06 118 GLU A N 1
ATOM 926 C CA . GLU A 1 118 ? 3.418 -14.609 -9.576 1.00 94.06 118 GLU A CA 1
ATOM 927 C C . GLU A 1 118 ? 4.962 -14.674 -9.634 1.00 94.06 118 GLU A C 1
ATOM 929 O O . GLU A 1 118 ? 5.646 -14.299 -8.684 1.00 94.06 118 GLU A O 1
ATOM 934 N N . SER A 1 119 ? 5.542 -15.089 -10.767 1.00 95.88 119 SER A N 1
ATOM 935 C CA . SER A 1 119 ? 7.000 -15.199 -10.946 1.00 95.88 119 SER A CA 1
ATOM 936 C C . SER A 1 119 ? 7.718 -13.880 -11.256 1.00 95.88 119 SER A C 1
ATOM 938 O O . SER A 1 119 ? 8.951 -13.854 -11.361 1.00 95.88 119 SER A O 1
ATOM 940 N N . GLU A 1 120 ? 6.965 -12.799 -11.440 1.00 97.12 120 GLU A N 1
ATOM 941 C CA . GLU A 1 120 ? 7.418 -11.537 -12.028 1.00 97.12 120 GLU A CA 1
ATOM 942 C C . GLU A 1 120 ? 7.531 -10.395 -11.017 1.00 97.12 120 GLU A C 1
ATOM 944 O O . GLU A 1 120 ? 8.122 -9.354 -11.323 1.00 97.12 120 GLU A O 1
ATOM 949 N N . PHE A 1 121 ? 7.002 -10.587 -9.809 1.00 96.81 121 PHE A N 1
ATOM 950 C CA . PHE A 1 121 ? 7.142 -9.660 -8.694 1.00 96.81 121 PHE A CA 1
ATOM 951 C C . PHE A 1 121 ? 7.491 -10.404 -7.405 1.00 96.81 121 PHE A C 1
ATOM 953 O O . PHE A 1 121 ? 7.244 -11.598 -7.256 1.00 96.81 121 PHE A O 1
ATOM 960 N N . ARG A 1 122 ? 8.110 -9.695 -6.463 1.00 96.62 122 ARG A N 1
ATOM 961 C CA . ARG A 1 122 ? 8.398 -10.191 -5.118 1.00 96.62 122 ARG A CA 1
ATOM 962 C C . ARG A 1 122 ? 8.228 -9.068 -4.118 1.00 96.62 122 ARG A C 1
ATOM 964 O O . ARG A 1 122 ? 8.731 -7.964 -4.337 1.00 96.62 122 ARG A O 1
ATOM 971 N N . PHE A 1 123 ? 7.569 -9.365 -3.006 1.00 95.88 123 PHE A N 1
ATOM 972 C CA . PHE A 1 123 ? 7.602 -8.505 -1.832 1.00 95.88 123 PHE A CA 1
ATOM 973 C C . PHE A 1 123 ? 9.053 -8.313 -1.372 1.00 95.88 123 PHE A C 1
ATOM 975 O O . PHE A 1 123 ? 9.798 -9.285 -1.229 1.00 95.88 123 PHE A O 1
ATOM 982 N N . LEU A 1 124 ? 9.461 -7.057 -1.180 1.00 95.19 124 LEU A N 1
ATOM 983 C CA . LEU A 1 124 ? 10.813 -6.712 -0.750 1.00 95.19 124 LEU A CA 1
ATOM 984 C C . LEU A 1 124 ? 10.830 -6.340 0.725 1.00 95.19 124 LEU A C 1
ATOM 986 O O . LEU A 1 124 ? 11.564 -6.938 1.509 1.00 95.19 124 LEU A O 1
ATOM 990 N N . ILE A 1 125 ? 10.059 -5.316 1.087 1.00 93.94 125 ILE A N 1
ATOM 991 C CA . ILE A 1 125 ? 10.051 -4.792 2.445 1.00 93.94 125 ILE A CA 1
ATOM 992 C C . ILE A 1 125 ? 8.772 -4.011 2.738 1.00 93.94 125 ILE A C 1
ATOM 994 O O . ILE A 1 125 ? 8.202 -3.369 1.856 1.00 93.94 125 ILE A O 1
ATOM 998 N N . CYS A 1 126 ? 8.362 -4.059 4.002 1.00 92.50 126 CYS A N 1
ATOM 999 C CA . CYS A 1 126 ? 7.337 -3.211 4.587 1.00 92.50 126 CYS A CA 1
ATOM 1000 C C . CYS A 1 126 ? 7.951 -2.541 5.821 1.00 92.50 126 CYS A C 1
ATOM 1002 O O . CYS A 1 126 ? 8.269 -3.230 6.792 1.00 92.50 126 CYS A O 1
ATOM 1004 N N . ILE A 1 127 ? 8.168 -1.228 5.777 1.00 86.88 127 ILE A N 1
ATOM 1005 C CA . ILE A 1 127 ? 8.703 -0.444 6.899 1.00 86.88 127 ILE A CA 1
ATOM 1006 C C . ILE A 1 127 ? 7.768 0.731 7.140 1.00 86.88 127 ILE A C 1
ATOM 1008 O O . ILE A 1 127 ? 7.553 1.526 6.235 1.00 86.88 127 ILE A O 1
ATOM 1012 N N . HIS A 1 128 ? 7.293 0.874 8.378 1.00 80.81 128 HIS A N 1
ATOM 1013 C CA . HIS A 1 128 ? 6.355 1.926 8.771 1.00 80.81 128 HIS A CA 1
ATOM 1014 C C . HIS A 1 128 ? 5.116 1.936 7.858 1.00 80.81 128 HIS A C 1
ATOM 1016 O O . HIS A 1 128 ? 4.282 1.040 7.958 1.00 80.81 128 HIS A O 1
ATOM 1022 N N . ASP A 1 129 ? 5.023 2.927 6.982 1.00 81.00 129 ASP A N 1
ATOM 1023 C CA . ASP A 1 129 ? 3.965 3.190 6.013 1.00 81.00 129 ASP A CA 1
ATOM 1024 C C . ASP A 1 129 ? 4.406 2.946 4.556 1.00 81.00 129 ASP A C 1
ATOM 1026 O O . ASP A 1 129 ? 3.649 3.207 3.623 1.00 81.00 129 ASP A O 1
ATOM 1030 N N . GLU A 1 130 ? 5.609 2.406 4.340 1.00 86.62 130 GLU A N 1
ATOM 1031 C CA . GLU A 1 130 ? 6.143 2.078 3.020 1.00 86.62 130 GLU A CA 1
ATOM 1032 C C . GLU A 1 130 ? 6.060 0.579 2.736 1.00 86.62 130 GLU A C 1
ATOM 1034 O O . GLU A 1 130 ? 6.519 -0.247 3.528 1.00 86.62 130 GLU A O 1
ATOM 1039 N N . VAL A 1 131 ? 5.566 0.230 1.545 1.00 94.06 131 VAL A N 1
ATOM 1040 C CA . VAL A 1 131 ? 5.676 -1.114 0.971 1.00 94.06 131 VAL A CA 1
ATOM 1041 C C . VAL A 1 131 ? 6.453 -1.048 -0.337 1.00 94.06 131 VAL A C 1
ATOM 1043 O O . VAL A 1 131 ? 6.206 -0.180 -1.173 1.00 94.06 131 VAL A O 1
ATOM 1046 N N . ARG A 1 132 ? 7.408 -1.959 -0.530 1.00 95.50 132 ARG A N 1
ATOM 1047 C CA . ARG A 1 132 ? 8.209 -2.035 -1.756 1.00 95.50 132 ARG A CA 1
ATOM 1048 C C . ARG A 1 132 ? 8.205 -3.443 -2.324 1.00 95.50 132 ARG A C 1
ATOM 1050 O O . ARG A 1 132 ? 8.245 -4.431 -1.589 1.00 95.50 132 ARG A O 1
ATOM 1057 N N . TYR A 1 133 ? 8.234 -3.504 -3.649 1.00 97.50 133 TYR A N 1
ATOM 1058 C CA . TYR A 1 133 ? 8.289 -4.735 -4.425 1.00 97.50 133 TYR A CA 1
ATOM 1059 C C . TYR A 1 133 ? 9.443 -4.665 -5.417 1.00 97.50 133 TYR A C 1
ATOM 1061 O O . TYR A 1 133 ? 9.743 -3.604 -5.964 1.00 97.50 133 TYR A O 1
ATOM 1069 N N . VAL A 1 134 ? 10.073 -5.806 -5.676 1.00 97.62 134 VAL A N 1
ATOM 1070 C CA . VAL A 1 134 ? 10.937 -5.981 -6.846 1.00 97.62 134 VAL A CA 1
ATOM 1071 C C . VAL A 1 134 ? 10.081 -6.568 -7.952 1.00 97.62 134 VAL A C 1
ATOM 1073 O O . VAL A 1 134 ? 9.422 -7.580 -7.741 1.00 97.62 134 VAL A O 1
ATOM 1076 N N . VAL A 1 135 ? 10.095 -5.947 -9.125 1.00 98.06 135 VAL A N 1
ATOM 1077 C CA . VAL A 1 135 ? 9.262 -6.341 -10.266 1.00 98.06 135 VAL A CA 1
ATOM 1078 C C . VAL A 1 135 ? 10.138 -6.397 -11.510 1.00 98.06 135 VAL A C 1
ATOM 1080 O O . VAL A 1 135 ? 11.023 -5.551 -11.677 1.00 98.06 135 VAL A O 1
ATOM 1083 N N . ARG A 1 136 ? 9.906 -7.360 -12.409 1.00 97.88 136 ARG A N 1
ATOM 1084 C CA . ARG A 1 136 ? 10.534 -7.315 -13.737 1.00 97.88 136 ARG A CA 1
ATOM 1085 C C . ARG A 1 136 ? 10.153 -6.017 -14.439 1.00 97.88 136 ARG A C 1
ATOM 1087 O O . ARG A 1 136 ? 8.997 -5.597 -14.414 1.00 97.88 136 ARG A O 1
ATOM 1094 N N . SER A 1 137 ? 11.125 -5.379 -15.093 1.00 96.88 137 SER A N 1
ATOM 1095 C CA . SER A 1 137 ? 10.936 -4.048 -15.687 1.00 96.88 137 SER A CA 1
ATOM 1096 C C . SER A 1 137 ? 9.767 -3.995 -16.673 1.00 96.88 137 SER A C 1
ATOM 1098 O O . SER A 1 137 ? 9.109 -2.967 -16.780 1.00 96.88 137 SER A O 1
ATOM 1100 N N . GLU A 1 138 ? 9.477 -5.104 -17.346 1.00 97.31 138 GLU A N 1
ATOM 1101 C CA . GLU A 1 138 ? 8.358 -5.312 -18.274 1.00 97.31 138 GLU A CA 1
ATOM 1102 C C . GLU A 1 138 ? 6.986 -5.053 -17.629 1.00 97.31 138 GLU A C 1
ATOM 1104 O O . GLU A 1 138 ? 6.061 -4.581 -18.285 1.00 97.31 138 GLU A O 1
ATOM 1109 N N . HIS A 1 139 ? 6.862 -5.325 -16.327 1.00 97.94 139 HIS A N 1
ATOM 1110 C CA . HIS A 1 139 ? 5.608 -5.277 -15.577 1.00 97.94 139 HIS A CA 1
ATOM 1111 C C . HIS A 1 139 ? 5.545 -4.127 -14.565 1.00 97.94 139 HIS A C 1
ATOM 1113 O O . HIS A 1 139 ? 4.583 -4.033 -13.807 1.00 97.94 139 HIS A O 1
ATOM 1119 N N . ARG A 1 140 ? 6.530 -3.219 -14.566 1.00 97.69 140 ARG A N 1
ATOM 1120 C CA . ARG A 1 140 ? 6.645 -2.126 -13.583 1.00 97.69 140 ARG A CA 1
ATOM 1121 C C . ARG A 1 140 ? 5.400 -1.233 -13.499 1.00 97.69 140 ARG A C 1
ATOM 1123 O O . ARG A 1 140 ? 4.926 -0.962 -12.402 1.00 97.69 140 ARG A O 1
ATOM 1130 N N . TYR A 1 141 ? 4.822 -0.843 -14.639 1.00 98.25 141 TYR A N 1
ATOM 1131 C CA . TYR A 1 141 ? 3.625 0.010 -14.670 1.00 98.25 141 TYR A CA 1
ATOM 1132 C C . TYR A 1 141 ? 2.362 -0.751 -14.273 1.00 98.25 141 TYR A C 1
ATOM 1134 O O . TYR A 1 141 ? 1.496 -0.204 -13.599 1.00 98.25 141 TYR A O 1
ATOM 1142 N N . ARG A 1 142 ? 2.294 -2.050 -14.585 1.00 98.00 142 ARG A N 1
ATOM 1143 C CA . ARG A 1 142 ? 1.210 -2.914 -14.109 1.00 98.00 142 ARG A CA 1
ATOM 1144 C C . ARG A 1 142 ? 1.265 -3.127 -12.601 1.00 98.00 142 ARG A C 1
ATOM 1146 O O . ARG A 1 142 ? 0.222 -3.104 -11.960 1.00 98.00 142 ARG A O 1
ATOM 1153 N N . ALA A 1 143 ? 2.455 -3.271 -12.026 1.00 98.06 143 ALA A N 1
ATOM 1154 C CA . ALA A 1 143 ? 2.610 -3.338 -10.578 1.00 98.06 143 ALA A CA 1
ATOM 1155 C C . ALA A 1 143 ? 2.238 -2.011 -9.903 1.00 98.06 143 ALA A C 1
ATOM 1157 O O . ALA A 1 143 ? 1.522 -2.030 -8.905 1.00 98.06 143 ALA A O 1
ATOM 1158 N N . ALA A 1 144 ? 2.638 -0.869 -10.475 1.00 98.12 144 ALA A N 1
ATOM 1159 C CA . ALA A 1 144 ? 2.211 0.442 -9.986 1.00 98.12 144 ALA A CA 1
ATOM 1160 C C . ALA A 1 144 ? 0.680 0.596 -10.029 1.00 98.12 144 ALA A C 1
ATOM 1162 O O . ALA A 1 144 ? 0.067 1.007 -9.045 1.00 98.12 144 ALA A O 1
ATOM 1163 N N . TYR A 1 145 ? 0.049 0.164 -11.125 1.00 98.25 145 TYR A N 1
ATOM 1164 C CA . TYR A 1 145 ? -1.408 0.131 -11.264 1.00 98.25 145 TYR A CA 1
ATOM 1165 C C . TYR A 1 145 ? -2.075 -0.735 -10.192 1.00 98.25 145 TYR A C 1
ATOM 1167 O O . TYR A 1 145 ? -3.002 -0.289 -9.516 1.00 98.25 145 TYR A O 1
ATOM 1175 N N . CYS A 1 146 ? -1.571 -1.956 -9.991 1.00 97.94 146 CYS A N 1
ATOM 1176 C CA . CYS A 1 146 ? -2.079 -2.855 -8.960 1.00 97.94 146 CYS A CA 1
ATOM 1177 C C . CYS A 1 146 ? -1.933 -2.251 -7.566 1.00 97.94 146 CYS A C 1
ATOM 1179 O O . CYS A 1 146 ? -2.827 -2.429 -6.749 1.00 97.94 146 CYS A O 1
ATOM 1181 N N . LEU A 1 147 ? -0.866 -1.496 -7.299 1.00 97.62 147 LEU A N 1
ATOM 1182 C CA . LEU A 1 147 ? -0.654 -0.866 -6.000 1.00 97.62 147 LEU A CA 1
ATOM 1183 C C . LEU A 1 147 ? -1.669 0.256 -5.743 1.00 97.62 147 LEU A C 1
ATOM 1185 O O . LEU A 1 147 ? -2.252 0.317 -4.660 1.00 97.62 147 LEU A O 1
ATOM 1189 N N . HIS A 1 148 ? -1.974 1.075 -6.753 1.00 97.88 148 HIS A N 1
ATOM 1190 C CA . HIS A 1 148 ? -3.083 2.032 -6.679 1.00 97.88 148 HIS A CA 1
ATOM 1191 C C . HIS A 1 148 ? -4.431 1.344 -6.430 1.00 97.88 148 HIS A C 1
ATOM 1193 O O . HIS A 1 148 ? -5.188 1.782 -5.560 1.00 97.88 148 HIS A O 1
ATOM 1199 N N . LEU A 1 149 ? -4.726 0.262 -7.156 1.00 96.88 149 LEU A N 1
ATOM 1200 C CA . LEU A 1 149 ? -5.960 -0.499 -6.960 1.00 96.88 149 LEU A CA 1
ATOM 1201 C C . LEU A 1 149 ? -6.019 -1.143 -5.574 1.00 96.88 149 LEU A C 1
ATOM 1203 O O . LEU A 1 149 ? -7.037 -1.029 -4.902 1.00 96.88 149 LEU A O 1
ATOM 1207 N N . ALA A 1 150 ? -4.933 -1.756 -5.110 1.00 96.62 150 ALA A N 1
ATOM 1208 C CA . ALA A 1 150 ? -4.848 -2.351 -3.784 1.00 96.62 150 ALA A CA 1
ATOM 1209 C C . ALA A 1 150 ? -5.180 -1.310 -2.703 1.00 96.62 150 ALA A C 1
ATOM 1211 O O . ALA A 1 150 ? -6.008 -1.573 -1.835 1.00 96.62 150 ALA A O 1
ATOM 1212 N N . ASN A 1 151 ? -4.632 -0.095 -2.799 1.00 96.25 151 ASN A N 1
ATOM 1213 C CA . ASN A 1 151 ? -4.949 1.001 -1.881 1.00 96.25 151 ASN A CA 1
ATOM 1214 C C . ASN A 1 151 ? -6.431 1.391 -1.909 1.00 96.25 151 ASN A C 1
ATOM 1216 O O . ASN A 1 151 ? -7.047 1.509 -0.851 1.00 96.25 151 ASN A O 1
ATOM 1220 N N . LEU A 1 152 ? -7.018 1.537 -3.100 1.00 95.56 152 LEU A N 1
ATOM 1221 C CA . LEU A 1 152 ? -8.450 1.801 -3.260 1.00 95.56 152 LEU A CA 1
ATOM 1222 C C . LEU A 1 152 ? -9.290 0.719 -2.569 1.00 95.56 152 LEU A C 1
ATOM 1224 O O . LEU A 1 152 ? -10.185 1.026 -1.780 1.00 95.56 152 LEU A O 1
ATOM 1228 N N . MET A 1 153 ? -8.982 -0.547 -2.834 1.00 93.31 153 MET A N 1
ATOM 1229 C CA . MET A 1 153 ? -9.745 -1.674 -2.312 1.00 93.31 153 MET A CA 1
ATOM 1230 C C . MET A 1 153 ? -9.631 -1.792 -0.789 1.00 93.31 153 MET A C 1
ATOM 1232 O O . MET A 1 153 ? -10.645 -1.932 -0.104 1.00 93.31 153 MET A O 1
ATOM 1236 N N . VAL A 1 154 ? -8.421 -1.678 -0.236 1.00 94.25 154 VAL A N 1
ATOM 1237 C CA . VAL A 1 154 ? -8.207 -1.706 1.218 1.00 94.25 154 VAL A CA 1
ATOM 1238 C C . VAL A 1 154 ? -8.943 -0.546 1.884 1.00 94.25 154 VAL A C 1
ATOM 1240 O O . VAL A 1 154 ? -9.660 -0.753 2.862 1.00 94.25 154 VAL A O 1
ATOM 1243 N N . ARG A 1 155 ? -8.866 0.669 1.330 1.00 93.12 155 ARG A N 1
ATOM 1244 C CA . ARG A 1 155 ? -9.595 1.824 1.873 1.00 93.12 155 ARG A CA 1
ATOM 1245 C C . ARG A 1 155 ? -11.102 1.649 1.825 1.00 93.12 155 ARG A C 1
ATOM 1247 O O . ARG A 1 155 ? -11.765 2.021 2.789 1.00 93.12 155 ARG A O 1
ATOM 1254 N N . ALA A 1 156 ? -11.636 1.062 0.758 1.00 90.88 156 ALA A N 1
ATOM 1255 C CA . ALA A 1 156 ? -13.057 0.752 0.666 1.00 90.88 156 ALA A CA 1
ATOM 1256 C C . ALA A 1 156 ? -13.498 -0.200 1.792 1.00 90.88 156 ALA A C 1
ATOM 1258 O O . ALA A 1 156 ? -14.510 0.057 2.443 1.00 90.88 156 ALA A O 1
ATOM 1259 N N . VAL A 1 157 ? -12.697 -1.228 2.102 1.00 90.25 157 VAL A N 1
ATOM 1260 C CA . VAL A 1 157 ? -12.963 -2.133 3.235 1.00 90.25 157 VAL A CA 1
ATOM 1261 C C . VAL A 1 157 ? -12.942 -1.384 4.563 1.00 90.25 157 VAL A C 1
ATOM 1263 O O . VAL A 1 157 ? -13.845 -1.567 5.376 1.00 90.25 157 VAL A O 1
ATOM 1266 N N . PHE A 1 158 ? -11.953 -0.520 4.797 1.00 90.31 158 PHE A N 1
ATOM 1267 C CA . PHE A 1 158 ? -11.889 0.274 6.029 1.00 90.31 158 PHE A CA 1
ATOM 1268 C C . PHE A 1 158 ? -13.106 1.193 6.184 1.00 90.31 158 PHE A C 1
ATOM 1270 O O . PHE A 1 158 ? -13.743 1.182 7.235 1.00 90.31 158 PHE A O 1
ATOM 1277 N N . VAL A 1 159 ? -13.466 1.939 5.137 1.00 87.94 159 VAL A N 1
ATOM 1278 C CA . VAL A 1 159 ? -14.651 2.816 5.097 1.00 87.94 159 VAL A CA 1
ATOM 1279 C C . VAL A 1 159 ? -15.914 2.022 5.437 1.00 87.94 159 VAL A C 1
ATOM 1281 O O . VAL A 1 159 ? -16.669 2.409 6.329 1.00 87.94 159 VAL A O 1
ATOM 1284 N N . GLN A 1 160 ? -16.089 0.854 4.823 1.00 84.81 160 GLN A N 1
ATOM 1285 C CA . GLN A 1 160 ? -17.230 -0.017 5.084 1.00 84.81 160 GLN A CA 1
ATOM 1286 C C . GLN A 1 160 ? -17.262 -0.545 6.525 1.00 84.81 160 GLN A C 1
ATOM 1288 O O . GLN A 1 160 ? -18.316 -0.525 7.156 1.00 84.81 160 GLN A O 1
ATOM 1293 N N . GLN A 1 161 ? -16.129 -1.002 7.067 1.00 83.38 161 GLN A N 1
ATOM 1294 C CA . GLN A 1 161 ? -16.044 -1.518 8.443 1.00 83.38 161 GLN A CA 1
ATOM 1295 C C . GLN A 1 161 ? -16.253 -0.424 9.495 1.00 83.38 161 GLN A C 1
ATOM 1297 O O . GLN A 1 161 ? -16.751 -0.690 10.591 1.00 83.38 161 GLN A O 1
ATOM 1302 N N . LEU A 1 162 ? -15.905 0.818 9.163 1.00 83.31 162 LEU A N 1
ATOM 1303 C CA . LEU A 1 162 ? -16.156 1.974 10.015 1.00 83.31 162 LEU A CA 1
ATOM 1304 C C . LEU A 1 162 ? -17.605 2.473 9.928 1.00 83.31 162 LEU A C 1
ATOM 1306 O O . LEU A 1 162 ? -18.011 3.221 10.814 1.00 83.31 162 LEU A O 1
ATOM 1310 N N . GLY A 1 163 ? -18.393 1.996 8.957 1.00 80.12 163 GLY A N 1
ATOM 1311 C CA . GLY A 1 163 ? -19.797 2.376 8.767 1.00 80.12 163 GLY A CA 1
ATOM 1312 C C . GLY A 1 163 ? -19.983 3.643 7.932 1.00 80.12 163 GLY A C 1
ATOM 1313 O O . GLY A 1 163 ? -20.999 4.318 8.066 1.00 80.12 163 GLY A O 1
ATOM 1314 N N . MET A 1 164 ? -18.998 3.984 7.101 1.00 80.94 164 MET A N 1
ATOM 1315 C CA . MET A 1 164 ? -19.053 5.112 6.176 1.00 80.94 164 MET A CA 1
ATOM 1316 C C . MET A 1 164 ? -19.587 4.656 4.810 1.00 80.94 164 MET A C 1
ATOM 1318 O O . MET A 1 164 ? -19.209 3.597 4.311 1.00 80.94 164 MET A O 1
ATOM 1322 N N . ASP A 1 165 ? -20.432 5.475 4.180 1.00 78.19 165 ASP A N 1
ATOM 1323 C CA . ASP A 1 165 ? -21.111 5.099 2.928 1.00 78.19 165 ASP A CA 1
ATOM 1324 C C . ASP A 1 165 ? -20.261 5.317 1.667 1.00 78.19 165 ASP A C 1
ATOM 1326 O O . ASP A 1 165 ? -20.488 4.670 0.647 1.00 78.19 165 ASP A O 1
ATOM 1330 N N . ASN A 1 166 ? -19.302 6.248 1.708 1.00 82.19 166 ASN A N 1
ATOM 1331 C CA . ASN A 1 166 ? -18.535 6.662 0.534 1.00 82.19 166 ASN A CA 1
ATOM 1332 C C . ASN A 1 166 ? -17.054 6.853 0.869 1.00 82.19 166 ASN A C 1
ATOM 1334 O O . ASN A 1 166 ? -16.710 7.457 1.887 1.00 82.19 166 ASN A O 1
ATOM 1338 N N . LEU A 1 167 ? -16.183 6.397 -0.034 1.00 88.12 167 LEU A N 1
ATOM 1339 C CA . LEU A 1 167 ? -14.753 6.689 -0.006 1.00 88.12 167 LEU A CA 1
ATOM 1340 C C . LEU A 1 167 ? -14.477 7.964 -0.824 1.00 88.12 167 LEU A C 1
ATOM 1342 O O . LEU A 1 167 ? -14.771 7.981 -2.021 1.00 88.12 167 LEU A O 1
ATOM 1346 N N . PRO A 1 168 ? -13.901 9.025 -0.232 1.00 88.94 168 PRO A N 1
ATOM 1347 C CA . PRO A 1 168 ? -13.539 10.219 -0.988 1.00 88.94 168 PRO A CA 1
ATOM 1348 C C . PRO A 1 168 ? -12.451 9.930 -2.031 1.00 88.94 168 PRO A C 1
ATOM 1350 O O . PRO A 1 168 ? -11.440 9.299 -1.725 1.00 88.94 168 PRO A O 1
ATOM 1353 N N . LEU A 1 169 ? -12.614 10.463 -3.247 1.00 88.81 169 LEU A N 1
ATOM 1354 C CA . LEU A 1 169 ? -11.663 10.253 -4.348 1.00 88.81 169 LEU A CA 1
ATOM 1355 C C . LEU A 1 169 ? -10.237 10.707 -3.995 1.00 88.81 169 LEU A C 1
ATOM 1357 O O . LEU A 1 169 ? -9.279 10.019 -4.326 1.00 88.81 169 LEU A O 1
ATOM 1361 N N . GLY A 1 170 ? -10.091 11.817 -3.264 1.00 90.25 170 GLY A N 1
ATOM 1362 C CA . GLY A 1 170 ? -8.780 12.368 -2.893 1.00 90.25 170 GLY A CA 1
ATOM 1363 C C . GLY A 1 170 ? -7.928 11.467 -1.992 1.00 90.25 170 GLY A C 1
ATOM 1364 O O . GLY A 1 170 ? -6.739 11.720 -1.843 1.00 90.25 170 GLY A O 1
ATOM 1365 N N . VAL A 1 171 ? -8.513 10.421 -1.398 1.00 90.12 171 VAL A N 1
ATOM 1366 C CA . VAL A 1 171 ? -7.776 9.413 -0.621 1.00 90.12 171 VAL A CA 1
ATOM 1367 C C . VAL A 1 171 ? -7.811 8.031 -1.269 1.00 90.12 171 VAL A C 1
ATOM 1369 O O . VAL A 1 171 ? -7.188 7.111 -0.754 1.00 90.12 171 VAL A O 1
ATOM 1372 N N . ALA A 1 172 ? -8.549 7.858 -2.368 1.00 92.56 172 ALA A N 1
ATOM 1373 C CA . ALA A 1 172 ? -8.779 6.566 -3.007 1.00 92.56 172 AL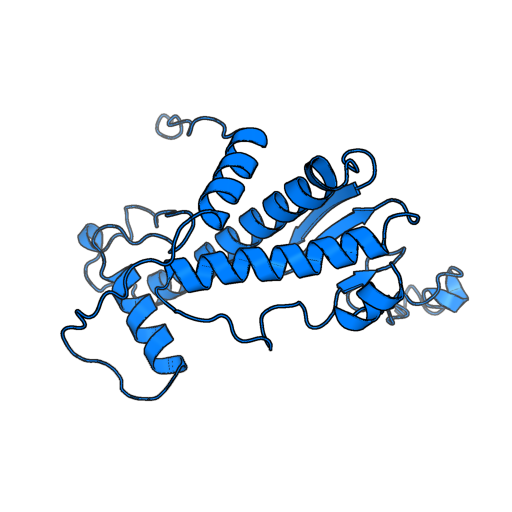A A CA 1
ATOM 1374 C C . ALA A 1 172 ? -7.491 5.952 -3.569 1.00 92.56 172 ALA A C 1
ATOM 1376 O O . ALA A 1 172 ? -7.246 4.757 -3.416 1.00 92.56 172 ALA A O 1
ATOM 1377 N N . PHE A 1 173 ? -6.644 6.781 -4.169 1.00 96.62 173 PHE A N 1
ATOM 1378 C CA . PHE A 1 173 ? -5.380 6.378 -4.773 1.00 96.62 173 PHE A CA 1
ATOM 1379 C C . PHE A 1 173 ? -4.202 6.962 -3.990 1.00 96.62 173 PHE A C 1
ATOM 1381 O O . PHE A 1 173 ? -4.353 7.950 -3.271 1.00 96.62 173 PHE A O 1
ATOM 1388 N N . PHE A 1 174 ? -3.021 6.353 -4.124 1.00 95.62 174 PHE A N 1
ATOM 1389 C CA . PHE A 1 174 ? -1.788 7.004 -3.686 1.00 95.62 174 PHE A CA 1
ATOM 1390 C C . PHE A 1 174 ? -1.592 8.327 -4.430 1.00 95.62 174 PHE A C 1
ATOM 1392 O O . PHE A 1 174 ? -1.960 8.439 -5.599 1.00 95.62 174 PHE A O 1
ATOM 1399 N N . SER A 1 175 ? -0.962 9.299 -3.767 1.00 94.31 175 SER A N 1
ATOM 1400 C CA . SER A 1 175 ? -0.517 10.541 -4.411 1.00 94.31 175 SER A CA 1
ATOM 1401 C C . SER A 1 175 ? 0.459 10.274 -5.556 1.00 94.31 175 SER A C 1
ATOM 1403 O O . SER A 1 175 ? 0.495 11.024 -6.522 1.00 94.31 175 SER A O 1
ATOM 1405 N N . GLY A 1 176 ? 1.220 9.188 -5.448 1.00 95.94 176 GLY A N 1
ATOM 1406 C CA . GLY A 1 176 ? 2.015 8.623 -6.520 1.00 95.94 176 GLY A CA 1
ATOM 1407 C C . GLY A 1 176 ? 2.613 7.288 -6.091 1.00 95.94 176 GLY A C 1
ATOM 1408 O O . GLY A 1 176 ? 2.712 7.002 -4.895 1.00 95.94 176 GLY A O 1
ATOM 1409 N N . VAL A 1 177 ? 2.982 6.465 -7.066 1.00 97.12 177 VAL A N 1
ATOM 1410 C CA . VAL A 1 177 ? 3.747 5.236 -6.855 1.00 97.12 177 VAL A CA 1
ATOM 1411 C C . VAL A 1 177 ? 5.118 5.385 -7.492 1.00 97.12 177 VAL A C 1
ATOM 1413 O O . VAL A 1 177 ? 5.241 5.654 -8.687 1.00 97.12 177 VAL A O 1
ATOM 1416 N N . ASP A 1 178 ? 6.141 5.169 -6.676 1.00 97.31 178 ASP A N 1
ATOM 1417 C CA . ASP A 1 178 ? 7.531 5.259 -7.093 1.00 97.31 178 ASP A CA 1
ATOM 1418 C C . ASP A 1 178 ? 7.982 3.994 -7.829 1.00 97.31 178 ASP A C 1
ATOM 1420 O O . ASP A 1 178 ? 7.850 2.868 -7.340 1.00 97.31 178 ASP A O 1
ATOM 1424 N N . VAL A 1 179 ? 8.575 4.190 -9.004 1.00 97.31 179 VAL A N 1
ATOM 1425 C CA . VAL A 1 179 ? 9.181 3.157 -9.841 1.00 97.31 179 VAL A CA 1
ATOM 1426 C C . VAL A 1 179 ? 10.641 3.515 -10.069 1.00 97.31 179 VAL A C 1
ATOM 1428 O O . VAL A 1 179 ? 10.972 4.496 -10.736 1.00 97.31 179 VAL A O 1
ATOM 1431 N N . ASP A 1 180 ? 11.536 2.687 -9.540 1.00 96.94 180 ASP A N 1
ATOM 1432 C CA . ASP A 1 180 ? 12.970 2.945 -9.593 1.00 96.94 180 ASP A CA 1
ATOM 1433 C C . ASP A 1 180 ? 13.775 1.643 -9.722 1.00 96.94 180 ASP A C 1
ATOM 1435 O O . ASP A 1 180 ? 13.322 0.558 -9.352 1.00 96.94 180 ASP A O 1
ATOM 1439 N N . LYS A 1 181 ? 14.988 1.754 -10.265 1.00 94.75 181 LYS A N 1
ATOM 1440 C CA . LYS A 1 181 ? 15.984 0.677 -10.321 1.00 94.75 181 LYS A CA 1
ATOM 1441 C C . LYS A 1 181 ? 16.770 0.553 -9.016 1.00 94.75 181 LYS A C 1
ATOM 1443 O O . LYS A 1 181 ? 17.390 -0.484 -8.788 1.00 94.75 181 LYS A O 1
ATOM 1448 N N . VAL A 1 182 ? 16.774 1.596 -8.187 1.00 94.06 182 VAL A N 1
ATOM 1449 C CA . VAL A 1 182 ? 17.471 1.627 -6.897 1.00 94.06 182 VAL A CA 1
ATOM 1450 C C . VAL A 1 182 ? 16.533 1.972 -5.749 1.00 94.06 182 VAL A C 1
ATOM 1452 O O . VAL A 1 182 ? 15.500 2.610 -5.923 1.00 94.06 182 VAL A O 1
ATOM 1455 N N . MET A 1 183 ? 16.917 1.569 -4.540 1.00 91.31 183 MET A N 1
ATOM 1456 C CA . MET A 1 183 ? 16.193 1.941 -3.331 1.00 91.31 183 MET A CA 1
ATOM 1457 C C . MET A 1 183 ? 16.682 3.302 -2.828 1.00 91.31 183 MET A C 1
ATOM 1459 O O . MET A 1 183 ? 17.794 3.422 -2.317 1.00 91.31 183 MET A O 1
ATOM 1463 N N . ARG A 1 184 ? 15.830 4.317 -2.951 1.00 91.81 184 ARG A N 1
ATOM 1464 C CA . ARG A 1 184 ? 15.998 5.649 -2.354 1.00 91.81 184 ARG A CA 1
ATOM 1465 C C . ARG A 1 184 ? 14.649 6.182 -1.874 1.00 91.81 184 ARG A C 1
ATOM 1467 O O . ARG A 1 184 ? 13.605 5.625 -2.224 1.00 91.81 184 ARG A O 1
ATOM 1474 N N . LYS A 1 185 ? 14.689 7.209 -1.019 1.00 88.00 185 LYS A N 1
ATOM 1475 C CA . LYS A 1 185 ? 13.480 7.812 -0.437 1.00 88.00 185 LYS A CA 1
ATOM 1476 C C . LYS A 1 185 ? 12.638 8.523 -1.495 1.00 88.00 185 LYS A C 1
ATOM 1478 O O . LYS A 1 185 ? 11.446 8.294 -1.530 1.00 88.00 185 LYS A O 1
ATOM 1483 N N . GLU A 1 186 ? 13.288 9.308 -2.351 1.00 92.12 186 GLU A N 1
ATOM 1484 C CA . GLU A 1 186 ? 12.661 10.032 -3.460 1.00 92.12 186 GLU A CA 1
ATOM 1485 C C . GLU A 1 186 ? 13.306 9.578 -4.777 1.00 92.12 186 GLU A C 1
ATOM 1487 O O . GLU A 1 186 ? 14.543 9.607 -4.857 1.00 92.12 186 GLU A O 1
ATOM 1492 N N . PRO A 1 187 ? 12.543 9.209 -5.822 1.00 94.31 187 PRO A N 1
ATOM 1493 C CA . PRO A 1 187 ? 13.104 8.721 -7.089 1.00 94.31 187 PRO A CA 1
ATOM 1494 C C . PRO A 1 187 ? 13.971 9.741 -7.831 1.00 94.31 187 PRO A C 1
ATOM 1496 O O . PRO A 1 187 ? 14.812 9.379 -8.647 1.00 94.31 187 PRO A O 1
ATOM 1499 N N . SER A 1 188 ? 13.805 11.030 -7.552 1.00 94.06 188 SER A N 1
ATOM 1500 C CA . SER A 1 188 ? 14.623 12.098 -8.134 1.00 94.06 188 SER A CA 1
ATOM 1501 C C . SER A 1 188 ? 15.919 12.367 -7.362 1.00 94.06 188 SER A C 1
ATOM 1503 O O . SER A 1 188 ? 16.751 13.156 -7.808 1.00 94.06 188 SER A O 1
ATOM 1505 N N . SER A 1 189 ? 16.118 11.736 -6.200 1.00 94.31 189 SER A N 1
ATOM 1506 C CA . SER A 1 189 ? 17.262 12.028 -5.338 1.00 94.31 189 SER A CA 1
ATOM 1507 C C . SER A 1 189 ? 18.560 11.457 -5.903 1.00 94.31 189 SER A C 1
ATOM 1509 O O . SER A 1 189 ? 18.704 10.247 -6.059 1.00 94.31 189 SER A O 1
ATOM 1511 N N . GLU A 1 190 ? 19.553 12.317 -6.122 1.00 93.44 190 GLU A N 1
ATOM 1512 C CA . GLU A 1 190 ? 20.897 11.913 -6.560 1.00 93.44 190 GLU A CA 1
ATOM 1513 C C . GLU A 1 190 ? 21.724 11.217 -5.466 1.00 93.44 190 GLU A C 1
ATOM 1515 O O . GLU A 1 190 ? 22.807 10.709 -5.746 1.00 93.44 190 GLU A O 1
ATOM 1520 N N . CYS A 1 191 ? 21.242 11.188 -4.217 1.00 93.25 191 CYS A N 1
ATOM 1521 C CA . CYS A 1 191 ? 21.936 10.589 -3.071 1.00 93.25 191 CYS A CA 1
ATOM 1522 C C . CYS A 1 191 ? 23.412 11.031 -2.944 1.00 93.25 191 CYS A C 1
ATOM 1524 O O . CYS A 1 191 ? 24.294 10.219 -2.648 1.00 93.25 191 CYS A O 1
ATOM 1526 N N . VAL A 1 192 ? 23.677 12.324 -3.172 1.00 93.88 192 VAL A N 1
ATOM 1527 C CA . VAL A 1 192 ? 25.003 12.930 -2.987 1.00 93.88 192 VAL A CA 1
ATOM 1528 C C . VAL A 1 192 ? 25.321 13.008 -1.498 1.00 93.88 192 VAL A C 1
ATOM 1530 O O . VAL A 1 192 ? 24.564 13.576 -0.711 1.00 93.88 192 VAL A O 1
ATOM 1533 N N . THR A 1 193 ? 26.466 12.459 -1.110 1.00 93.00 193 THR A N 1
ATOM 1534 C CA . THR A 1 193 ? 26.989 12.518 0.261 1.00 93.00 193 THR A CA 1
ATOM 1535 C C . THR A 1 193 ? 28.498 12.767 0.220 1.00 93.00 193 THR A C 1
ATOM 1537 O O . THR A 1 193 ? 29.110 12.607 -0.835 1.00 93.00 193 THR A O 1
ATOM 1540 N N . PRO A 1 194 ? 29.159 13.114 1.340 1.00 95.50 194 PRO A N 1
ATOM 1541 C CA . PRO A 1 194 ? 30.618 13.251 1.350 1.00 95.50 194 PRO A CA 1
ATOM 1542 C C . PRO A 1 194 ? 31.368 11.992 0.880 1.00 95.50 194 PRO A C 1
ATOM 1544 O O . PRO A 1 194 ? 32.441 12.105 0.295 1.00 95.50 194 PRO A O 1
ATOM 1547 N N . SER A 1 195 ? 30.803 10.799 1.105 1.00 92.94 195 SER A N 1
ATOM 1548 C CA . SER A 1 195 ? 31.343 9.523 0.612 1.00 92.94 195 SER A CA 1
ATOM 1549 C C . SER A 1 195 ? 30.859 9.144 -0.794 1.00 92.94 195 SER A C 1
ATOM 1551 O O . SER A 1 195 ? 31.447 8.260 -1.411 1.00 92.94 195 SER A O 1
ATOM 1553 N N . ASN A 1 196 ? 29.829 9.817 -1.315 1.00 92.88 196 ASN A N 1
ATOM 1554 C CA . ASN A 1 196 ? 29.320 9.692 -2.679 1.00 92.88 196 ASN A CA 1
ATOM 1555 C C . ASN A 1 196 ? 29.211 11.078 -3.353 1.00 92.88 196 ASN A C 1
ATOM 1557 O O . ASN A 1 196 ? 28.102 11.570 -3.589 1.00 92.88 196 ASN A O 1
ATOM 1561 N N . PRO A 1 197 ? 30.340 11.752 -3.641 1.00 94.38 197 PRO A N 1
ATOM 1562 C CA . PRO A 1 197 ? 30.328 13.139 -4.112 1.00 94.38 197 PRO A CA 1
ATOM 1563 C C . PRO A 1 197 ? 29.783 13.291 -5.538 1.00 94.38 197 PRO A C 1
ATOM 1565 O O . PRO A 1 197 ? 29.335 14.371 -5.909 1.00 94.38 197 PRO A O 1
ATOM 1568 N N . MET A 1 198 ? 29.813 12.218 -6.333 1.00 94.88 198 MET A N 1
ATOM 1569 C CA . MET A 1 198 ? 29.361 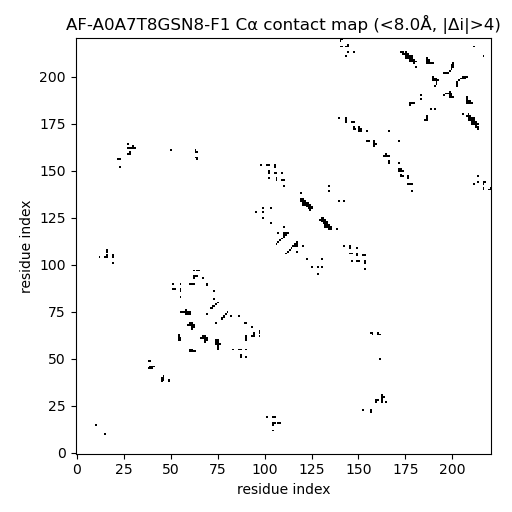12.219 -7.728 1.00 94.88 198 MET A CA 1
ATOM 1570 C C . MET A 1 198 ? 27.884 11.822 -7.879 1.00 94.88 198 MET A C 1
ATOM 1572 O O . MET A 1 198 ? 27.357 11.881 -8.985 1.00 94.88 198 MET A O 1
ATOM 1576 N N . GLY A 1 199 ? 27.202 11.431 -6.797 1.00 94.69 199 GLY A N 1
ATOM 1577 C CA . GLY A 1 199 ? 25.793 11.036 -6.846 1.00 94.69 199 GLY A CA 1
ATOM 1578 C C . GLY A 1 199 ? 25.521 9.794 -7.704 1.00 94.69 199 GLY A C 1
ATOM 1579 O O . GLY A 1 199 ? 26.432 9.120 -8.189 1.00 94.69 199 GLY A O 1
ATOM 1580 N N . LEU A 1 200 ? 24.243 9.467 -7.870 1.00 95.12 200 LEU A N 1
ATOM 1581 C CA . LEU A 1 200 ? 23.786 8.278 -8.590 1.00 95.12 200 LEU A CA 1
ATOM 1582 C C . LEU A 1 200 ? 23.935 8.410 -10.108 1.00 95.12 200 LEU A C 1
ATOM 1584 O O . LEU A 1 200 ? 24.417 7.476 -10.753 1.00 95.12 200 LEU A O 1
ATOM 1588 N N . TYR A 1 201 ? 23.591 9.561 -10.680 1.00 94.19 201 TYR A N 1
ATOM 1589 C CA . TYR A 1 201 ? 23.641 9.752 -12.123 1.00 94.19 201 TYR A CA 1
ATOM 1590 C C . TYR A 1 201 ? 25.076 9.846 -12.638 1.00 94.19 201 TYR A C 1
ATOM 1592 O O . TYR A 1 201 ? 25.494 9.035 -13.462 1.00 94.19 201 TYR A O 1
ATOM 1600 N N . LEU A 1 202 ? 25.858 10.803 -12.134 1.00 94.44 202 LEU A N 1
ATOM 1601 C CA . LEU A 1 202 ? 27.215 11.034 -12.631 1.00 94.44 202 LEU A CA 1
ATOM 1602 C C . LEU A 1 202 ? 28.205 9.976 -12.114 1.00 94.44 202 LEU A C 1
ATOM 1604 O O . LEU A 1 202 ? 29.122 9.600 -12.841 1.00 94.44 202 LEU A O 1
ATOM 1608 N N . GLY A 1 203 ? 28.022 9.481 -10.885 1.00 94.38 203 GLY A N 1
ATOM 1609 C CA . GLY A 1 203 ? 28.899 8.475 -10.278 1.00 94.38 203 GLY A CA 1
ATOM 1610 C C . GLY A 1 203 ? 28.638 7.037 -10.734 1.00 94.38 203 GLY A C 1
ATOM 1611 O O . GLY A 1 203 ? 29.590 6.284 -10.928 1.00 94.38 203 GLY A O 1
ATOM 1612 N N . TYR A 1 204 ? 27.371 6.652 -10.924 1.00 93.94 204 TYR A N 1
ATOM 1613 C CA . TYR A 1 204 ? 26.981 5.260 -11.199 1.00 93.94 204 TYR A CA 1
ATOM 1614 C C . TYR A 1 204 ? 26.186 5.074 -12.500 1.00 93.94 204 TYR A C 1
ATOM 1616 O O . TYR A 1 204 ? 25.847 3.942 -12.845 1.00 93.94 204 TYR A O 1
ATOM 1624 N N . GLY A 1 205 ? 25.879 6.147 -13.238 1.00 95.00 205 GLY A N 1
ATOM 1625 C CA . GLY A 1 205 ? 25.075 6.077 -14.463 1.00 95.00 205 GLY A CA 1
ATOM 1626 C C . GLY A 1 205 ? 23.603 5.734 -14.214 1.00 95.00 205 GLY A C 1
ATOM 1627 O O . GLY A 1 205 ? 22.924 5.245 -15.117 1.00 95.00 205 GLY A O 1
ATOM 1628 N N . ILE A 1 206 ? 23.107 5.937 -12.990 1.00 95.06 206 ILE A N 1
ATOM 1629 C CA . ILE A 1 206 ? 21.744 5.578 -12.592 1.00 95.06 206 ILE A CA 1
ATOM 1630 C C . ILE A 1 206 ? 20.850 6.804 -12.740 1.00 95.06 206 ILE A C 1
ATOM 1632 O O . ILE A 1 206 ? 20.982 7.777 -12.004 1.00 95.06 206 ILE A O 1
ATOM 1636 N N . SER A 1 207 ? 19.934 6.753 -13.704 1.00 95.69 207 SER A N 1
ATOM 1637 C CA . SER A 1 207 ? 18.953 7.816 -13.927 1.00 95.69 207 SER A CA 1
ATOM 1638 C C . SER A 1 207 ? 17.971 7.965 -12.753 1.00 95.69 207 SER A C 1
ATOM 1640 O O . SER A 1 207 ? 17.723 6.998 -12.023 1.00 95.69 207 SER A O 1
ATOM 1642 N N . PRO A 1 208 ? 17.370 9.155 -12.583 1.00 96.12 208 PRO A N 1
ATOM 1643 C CA . PRO A 1 208 ? 16.186 9.340 -11.752 1.00 96.12 208 PRO A CA 1
ATOM 1644 C C . PRO A 1 208 ? 15.091 8.316 -12.074 1.00 96.12 208 PRO A C 1
ATOM 1646 O O . PRO A 1 208 ? 14.907 7.940 -13.236 1.00 96.12 208 PRO A O 1
ATOM 1649 N N . GLY A 1 209 ? 14.398 7.854 -11.039 1.00 96.12 209 GLY A N 1
ATOM 1650 C CA . GLY A 1 209 ? 13.191 7.053 -11.179 1.00 96.12 209 GLY A CA 1
ATOM 1651 C C . GLY A 1 209 ? 11.978 7.929 -11.487 1.00 96.12 209 GLY A C 1
ATOM 1652 O O . GLY A 1 209 ? 12.093 9.134 -11.717 1.00 96.12 209 GLY A O 1
ATOM 1653 N N . GLU A 1 210 ? 10.808 7.306 -11.486 1.00 96.50 210 GLU A N 1
ATOM 1654 C CA . GLU A 1 210 ? 9.532 7.943 -11.805 1.00 96.50 210 GLU A CA 1
ATOM 1655 C C . GLU A 1 210 ? 8.608 7.849 -10.585 1.00 96.50 210 GLU A C 1
ATOM 1657 O O . GLU A 1 210 ? 8.547 6.797 -9.955 1.00 96.50 210 GLU A O 1
ATOM 1662 N N . THR A 1 211 ? 7.864 8.908 -10.279 1.00 97.50 211 THR A N 1
ATOM 1663 C CA . THR A 1 211 ? 6.704 8.852 -9.376 1.00 97.50 211 THR A CA 1
ATOM 1664 C C . THR A 1 211 ? 5.477 9.031 -10.249 1.00 97.50 211 THR A C 1
ATOM 1666 O O . THR A 1 211 ? 5.401 10.029 -10.958 1.00 97.50 211 THR A O 1
ATOM 1669 N N . LEU A 1 212 ? 4.566 8.061 -10.246 1.00 97.62 212 LEU A N 1
ATOM 1670 C CA . LEU A 1 212 ? 3.430 8.043 -11.169 1.00 97.62 212 LEU A CA 1
ATOM 1671 C C . LEU A 1 212 ? 2.115 8.209 -10.418 1.00 97.62 212 LEU A C 1
ATOM 1673 O O . LEU A 1 212 ? 1.853 7.456 -9.478 1.00 97.62 212 LEU A O 1
ATOM 1677 N N . THR A 1 213 ? 1.277 9.149 -10.843 1.00 97.88 213 THR A N 1
ATOM 1678 C CA . THR A 1 213 ? -0.121 9.219 -10.402 1.00 97.88 213 THR A CA 1
ATOM 1679 C C . THR A 1 213 ? -0.947 8.097 -11.028 1.00 97.88 213 THR A C 1
ATOM 1681 O O . THR A 1 213 ? -0.520 7.427 -11.971 1.00 97.88 213 THR A O 1
ATOM 1684 N N . PHE A 1 214 ? -2.171 7.899 -10.533 1.00 97.12 214 PHE A N 1
ATOM 1685 C CA . PHE A 1 214 ? -3.072 6.902 -11.108 1.00 97.12 214 PHE A CA 1
ATOM 1686 C C . PHE A 1 214 ? -3.335 7.157 -12.602 1.00 97.12 214 PHE A C 1
ATOM 1688 O O . PHE A 1 214 ? -3.312 6.222 -13.402 1.00 97.12 214 PHE A O 1
ATOM 1695 N N . GLU A 1 215 ? -3.528 8.417 -12.988 1.00 97.06 215 GLU A N 1
ATOM 1696 C CA . GLU A 1 215 ? -3.747 8.832 -14.373 1.00 97.06 215 GLU A CA 1
ATOM 1697 C C . GLU A 1 215 ? -2.508 8.583 -15.245 1.00 97.06 215 GLU A C 1
ATOM 1699 O O . GLU A 1 215 ? -2.622 7.997 -16.319 1.00 97.06 215 GLU A O 1
ATOM 1704 N N . GLU A 1 216 ? -1.316 8.940 -14.763 1.00 98.00 216 GLU A N 1
ATOM 1705 C CA . GLU A 1 216 ? -0.056 8.725 -15.490 1.00 98.00 216 GLU A CA 1
ATOM 1706 C C . GLU A 1 216 ? 0.261 7.236 -15.675 1.00 98.00 216 GLU A C 1
ATOM 1708 O O . GLU A 1 216 ? 0.820 6.830 -16.697 1.00 98.00 216 GLU A O 1
ATOM 1713 N N . VAL A 1 217 ? -0.108 6.394 -14.702 1.00 97.75 217 VAL A N 1
ATOM 1714 C CA . VAL A 1 217 ? 0.004 4.939 -14.841 1.00 97.75 217 VAL A CA 1
ATOM 1715 C C . VAL A 1 217 ? -0.910 4.4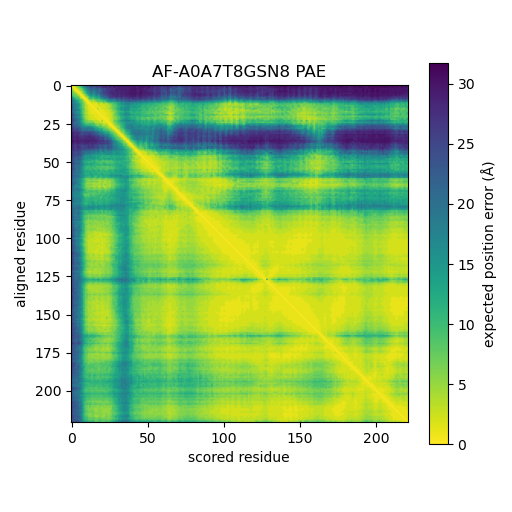30 -15.957 1.00 97.75 217 VAL A C 1
ATOM 1717 O O . VAL A 1 217 ? -0.467 3.598 -16.746 1.00 97.75 217 VAL A O 1
ATOM 1720 N N . LEU A 1 218 ? -2.151 4.920 -16.058 1.00 96.50 218 LEU A N 1
ATOM 1721 C CA . LEU A 1 218 ? -3.090 4.501 -17.108 1.00 96.50 218 LEU A CA 1
ATOM 1722 C C . LEU A 1 218 ? -2.582 4.824 -18.517 1.00 96.50 218 LEU A C 1
ATOM 1724 O O . LEU A 1 218 ? -2.802 4.034 -19.430 1.00 96.50 218 LEU A O 1
ATOM 1728 N N . GLU A 1 219 ? -1.880 5.941 -18.695 1.00 97.62 219 GLU A N 1
ATOM 1729 C CA . GLU A 1 219 ? -1.275 6.315 -19.981 1.00 97.62 219 GLU A CA 1
ATOM 1730 C C . GLU A 1 219 ? -0.086 5.421 -20.378 1.00 97.62 219 GLU A C 1
ATOM 1732 O O . GLU A 1 219 ? 0.266 5.342 -21.557 1.00 97.62 219 GLU A O 1
ATOM 1737 N N . LYS A 1 220 ? 0.546 4.750 -19.406 1.00 96.06 220 LYS A N 1
ATOM 1738 C CA . LYS A 1 220 ? 1.741 3.908 -19.596 1.00 96.06 220 LYS A CA 1
ATOM 1739 C C . LYS A 1 220 ? 1.444 2.402 -19.700 1.00 96.06 220 LYS A C 1
ATOM 1741 O O . LYS A 1 220 ? 2.390 1.634 -19.908 1.00 96.06 220 LYS A O 1
ATOM 1746 N N . LEU A 1 221 ? 0.191 1.979 -19.509 1.00 90.75 221 LEU A N 1
ATOM 1747 C CA . LEU A 1 221 ? -0.261 0.578 -19.596 1.00 90.75 221 LEU A CA 1
ATOM 1748 C C . LEU A 1 221 ? -0.544 0.131 -21.033 1.00 90.75 221 LEU A C 1
ATOM 1750 O O . LEU A 1 221 ? -0.222 -1.048 -21.315 1.00 90.75 221 LEU A O 1
#

InterPro domains:
  IPR002297 DNA-directed DNA-polymerase, family A, mitochondria [PR00867] (40-53)
  IPR002297 DNA-directed DNA-polymerase, family A, mitochondria [PR00867] (86-102)
  IPR002297 DNA-directed DNA-polymerase, family A, mitochondria [PR00867] (142-157)
  IPR002297 DNA-directed DNA-polymerase, family A, mitochondria [PR00867] (158-174)
  IPR002297 DNA-directed DNA-polymerase, family A, mitochondria [PTHR10267] (41-220)
  IPR043502 DNA/RNA polymerase superfamily [SSF56672] (42-186)

Sequence (221 aa):
QSYFKSSSPSLSLEDGISLIRHLFALKPLRSYSNFSSMEEIGGSESYTFNRLEEIILSPEAKTPVLKNSISRVLEAESVGKDFLTSRINWVVQSSGVDYMHLLILAMDWLMGDVYGLESEFRFLICIHDEVRYVVRSEHRYRAAYCLHLANLMVRAVFVQQLGMDNLPLGVAFFSGVDVDKVMRKEPSSECVTPSNPMGLYLGYGISPGETLTFEEVLEKL

Organism: Caligus rogercresseyi (NCBI:txid217165)